Protein AF-A0AAW9KKC3-F1 (afdb_monomer)

Mean predicted aligned error: 12.04 Å

Sequence (224 aa):
MKHDTGFIDVSIPYQGYKLSLCLERIEDIGEFTLFCLHAFGDGLNLNELSQVTEIDFMTIQKHLDFLVKRSFVNEKHKISAYGCNILKLYDEISKFNRTNRVVFLENAVREKIKRWRERQELTDRSYGWLIAGEDLSLQEFEKLYNVRKDIDQVLRLLDNAKDFKDVSDEIRVHLEPKGVERFLVFKINPKALTPIKIEGRTYIRAIHGEQECFIEIETLCKQL

Radius of gyration: 24.74 Å; Cα contacts (8 Å, |Δi|>4): 312; chains: 1; bounding box: 51×31×83 Å

Structure (mmCIF, N/CA/C/O backbone):
data_AF-A0AAW9KKC3-F1
#
_entry.id   AF-A0AAW9KKC3-F1
#
loop_
_atom_site.group_PDB
_atom_site.id
_atom_site.type_symbol
_atom_site.label_atom_id
_atom_site.label_alt_id
_atom_site.label_comp_id
_atom_site.label_asym_id
_atom_site.label_entity_id
_atom_site.label_seq_id
_atom_site.pdbx_PDB_ins_code
_atom_site.Cartn_x
_atom_site.Cartn_y
_atom_site.Cartn_z
_atom_site.occupancy
_atom_site.B_iso_or_equiv
_atom_site.auth_seq_id
_atom_site.auth_comp_id
_atom_site.auth_asym_id
_atom_site.auth_atom_id
_atom_site.pdbx_PDB_model_num
ATOM 1 N N . MET A 1 1 ? 16.986 -13.623 -54.607 1.00 34.34 1 MET A N 1
ATOM 2 C CA . MET A 1 1 ? 16.408 -13.942 -53.284 1.00 34.34 1 MET A CA 1
ATOM 3 C C . MET A 1 1 ? 16.129 -12.628 -52.576 1.00 34.34 1 MET A C 1
ATOM 5 O O . MET A 1 1 ? 17.053 -11.842 -52.420 1.00 34.34 1 MET A O 1
ATOM 9 N N . LYS A 1 2 ? 14.869 -12.330 -52.238 1.00 30.83 2 LYS A N 1
ATOM 10 C CA . LYS A 1 2 ? 14.556 -11.187 -51.371 1.00 30.83 2 LYS A CA 1
ATOM 11 C C . LYS A 1 2 ? 15.004 -11.587 -49.968 1.00 30.83 2 LYS A C 1
ATOM 13 O O . LYS A 1 2 ? 14.468 -12.544 -49.427 1.00 30.83 2 LYS A O 1
ATOM 18 N N . HIS A 1 3 ? 16.023 -10.926 -49.429 1.00 40.16 3 HIS A N 1
ATOM 19 C CA . HIS A 1 3 ? 16.298 -11.021 -48.002 1.00 40.16 3 HIS A CA 1
ATOM 20 C C . HIS A 1 3 ? 15.088 -10.413 -47.305 1.00 40.16 3 HIS A C 1
ATOM 22 O O . HIS A 1 3 ? 14.893 -9.198 -47.398 1.00 40.16 3 HIS A O 1
ATOM 28 N N . ASP A 1 4 ? 14.253 -11.253 -46.690 1.00 42.41 4 ASP A N 1
ATOM 29 C CA . ASP A 1 4 ? 13.294 -10.780 -45.701 1.00 42.41 4 ASP A CA 1
ATOM 30 C C . ASP A 1 4 ? 14.075 -9.876 -44.754 1.00 42.41 4 ASP A C 1
ATOM 32 O O . ASP A 1 4 ? 15.110 -10.261 -44.203 1.00 42.41 4 ASP A O 1
ATOM 36 N N . THR A 1 5 ? 13.655 -8.619 -44.659 1.00 49.62 5 THR A N 1
ATOM 37 C CA . THR A 1 5 ? 14.163 -7.672 -43.672 1.00 49.62 5 THR A CA 1
ATOM 38 C C . THR A 1 5 ? 13.689 -8.155 -42.312 1.00 49.62 5 THR A C 1
ATOM 40 O O . THR A 1 5 ? 12.691 -7.671 -41.787 1.00 49.62 5 THR A O 1
ATOM 43 N N . GLY A 1 6 ? 14.367 -9.186 -41.808 1.00 57.22 6 GLY A N 1
ATOM 44 C CA . GLY A 1 6 ? 14.094 -9.813 -40.532 1.00 57.22 6 GLY A CA 1
ATOM 45 C C . GLY A 1 6 ? 14.311 -8.786 -39.440 1.00 57.22 6 GLY A C 1
ATOM 46 O O . GLY A 1 6 ? 15.404 -8.237 -39.296 1.00 57.22 6 GLY A O 1
ATOM 47 N N . PHE A 1 7 ? 13.246 -8.486 -38.712 1.00 63.47 7 PHE A N 1
ATOM 48 C CA . PHE A 1 7 ? 13.374 -7.814 -37.435 1.00 63.47 7 PHE A CA 1
ATOM 49 C C . PHE A 1 7 ? 14.001 -8.796 -36.447 1.00 63.47 7 PHE A C 1
ATOM 51 O O . PHE A 1 7 ? 13.706 -9.990 -36.491 1.00 63.47 7 PHE A O 1
ATOM 58 N N . ILE A 1 8 ? 14.872 -8.293 -35.578 1.00 65.81 8 ILE A N 1
ATOM 59 C CA . ILE A 1 8 ? 15.343 -9.056 -34.423 1.00 65.81 8 ILE A CA 1
ATOM 60 C C . ILE A 1 8 ? 14.362 -8.768 -33.294 1.00 65.81 8 ILE A C 1
ATOM 62 O O . ILE A 1 8 ? 14.198 -7.601 -32.929 1.00 65.81 8 ILE A O 1
ATOM 66 N N . ASP A 1 9 ? 13.715 -9.813 -32.784 1.00 66.06 9 ASP A N 1
ATOM 67 C CA . ASP A 1 9 ? 12.912 -9.737 -31.568 1.00 66.06 9 ASP A CA 1
ATOM 68 C C . ASP A 1 9 ? 13.858 -9.800 -30.363 1.00 66.06 9 ASP A C 1
ATOM 70 O O . ASP A 1 9 ? 14.545 -10.797 -30.147 1.00 66.06 9 ASP A O 1
ATOM 74 N N . VAL A 1 10 ? 13.913 -8.723 -29.587 1.00 62.19 10 VAL A N 1
ATOM 75 C CA . VAL A 1 10 ? 14.739 -8.628 -28.380 1.00 62.19 10 VAL A CA 1
ATOM 76 C C . VAL A 1 10 ? 13.835 -8.564 -27.177 1.00 62.19 10 VAL A C 1
ATOM 78 O O . VAL A 1 10 ? 13.050 -7.634 -27.044 1.00 62.19 10 VAL A O 1
ATOM 81 N N . SER A 1 11 ? 13.975 -9.549 -26.302 1.00 63.12 11 SER A N 1
ATOM 82 C CA . SER A 1 11 ? 13.265 -9.637 -25.035 1.00 63.12 11 SER A CA 1
ATOM 83 C C . SER A 1 11 ? 14.152 -9.079 -23.934 1.00 63.12 11 SER A C 1
ATOM 85 O O . SER A 1 11 ? 15.160 -9.697 -23.612 1.00 63.12 11 SER A O 1
ATOM 87 N N . ILE A 1 12 ? 13.805 -7.927 -23.359 1.00 63.50 12 ILE A N 1
ATOM 88 C CA . ILE A 1 12 ? 14.579 -7.367 -22.240 1.00 63.50 12 ILE A CA 1
ATOM 89 C C . ILE A 1 12 ? 13.820 -7.618 -20.933 1.00 63.50 12 ILE A C 1
ATOM 91 O O . ILE A 1 12 ? 12.683 -7.141 -20.827 1.00 63.50 12 ILE A O 1
ATOM 95 N N . PRO A 1 13 ? 14.399 -8.368 -19.973 1.00 62.59 13 PRO A N 1
ATOM 96 C CA . PRO A 1 13 ? 13.811 -8.545 -18.656 1.00 62.59 13 PRO A CA 1
ATOM 97 C C . PRO A 1 13 ? 13.880 -7.230 -17.877 1.00 62.59 13 PRO A C 1
ATOM 99 O O . PRO A 1 13 ? 14.900 -6.546 -17.884 1.00 62.59 13 PRO A O 1
ATOM 102 N N . TYR A 1 14 ? 12.802 -6.896 -17.172 1.00 68.31 14 TYR A N 1
ATOM 103 C CA . TYR A 1 14 ? 12.805 -5.810 -16.194 1.00 68.31 14 TYR A CA 1
ATOM 104 C C . TYR A 1 14 ? 12.156 -6.247 -14.894 1.00 68.31 14 TYR A C 1
ATOM 106 O O . TYR A 1 14 ? 11.133 -6.940 -14.898 1.00 68.31 14 TYR A O 1
ATOM 114 N N . GLN A 1 15 ? 12.731 -5.773 -13.790 1.00 71.75 15 GLN A N 1
ATOM 115 C CA . GLN A 1 15 ? 12.190 -5.964 -12.457 1.00 71.75 15 GLN A CA 1
ATOM 116 C C . GLN A 1 15 ? 11.002 -5.027 -12.220 1.00 71.75 15 GLN A C 1
ATOM 118 O O . GLN A 1 15 ? 11.109 -3.802 -12.314 1.00 71.75 15 GLN A O 1
ATOM 123 N N . GLY A 1 16 ? 9.849 -5.618 -11.914 1.00 75.31 16 GLY A N 1
ATOM 124 C CA . GLY A 1 16 ? 8.685 -4.884 -11.433 1.00 75.31 16 GLY A CA 1
ATOM 125 C C . GLY A 1 16 ? 8.693 -4.750 -9.915 1.00 75.31 16 GLY A C 1
ATOM 126 O O . GLY A 1 16 ? 9.118 -5.658 -9.200 1.00 75.31 16 GLY A O 1
ATOM 127 N N . TYR A 1 17 ? 8.134 -3.655 -9.413 1.00 78.44 17 TYR A N 1
ATOM 128 C CA . TYR A 1 17 ? 7.925 -3.446 -7.983 1.00 78.44 17 TYR A CA 1
ATOM 129 C C . TYR A 1 17 ? 6.434 -3.341 -7.721 1.00 78.44 17 TYR A C 1
ATOM 131 O O . TYR A 1 17 ? 5.716 -2.621 -8.416 1.00 78.44 17 TYR A O 1
ATOM 139 N N . LYS A 1 18 ? 5.941 -4.085 -6.736 1.00 83.69 18 LYS A N 1
ATOM 140 C CA . LYS A 1 18 ? 4.588 -3.883 -6.231 1.00 83.69 18 LYS A CA 1
ATOM 141 C C . LYS A 1 18 ? 4.580 -2.556 -5.484 1.00 83.69 18 LYS A C 1
ATOM 143 O O . LYS A 1 18 ? 5.356 -2.377 -4.549 1.00 83.69 18 LYS A O 1
ATOM 148 N N . LEU A 1 19 ? 3.711 -1.652 -5.915 1.00 82.31 19 LEU A N 1
ATOM 149 C CA . LEU A 1 19 ? 3.474 -0.387 -5.243 1.00 82.31 19 LEU A CA 1
ATOM 150 C C . LEU A 1 19 ? 2.373 -0.591 -4.208 1.00 82.31 19 LEU A C 1
ATOM 152 O O . LEU A 1 19 ? 1.253 -0.976 -4.548 1.00 82.31 19 LEU A O 1
ATOM 156 N N . SER A 1 20 ? 2.699 -0.309 -2.956 1.00 84.44 20 SER A N 1
ATOM 157 C CA . SER A 1 20 ? 1.742 -0.258 -1.858 1.00 84.44 20 SER A CA 1
ATOM 158 C C . SER A 1 20 ? 1.905 1.029 -1.069 1.00 84.44 20 SER A C 1
ATOM 160 O O . SER A 1 20 ? 2.993 1.595 -0.985 1.00 84.44 20 SER A O 1
ATOM 162 N N . LEU A 1 21 ? 0.811 1.495 -0.491 1.00 84.00 21 LEU A N 1
ATOM 163 C CA . LEU A 1 21 ? 0.799 2.605 0.447 1.00 84.00 21 LEU A CA 1
ATOM 164 C C . LEU A 1 21 ? 0.608 2.057 1.853 1.00 84.00 21 LEU A C 1
ATOM 166 O O . LEU A 1 21 ? -0.067 1.047 2.044 1.00 84.00 21 LEU A O 1
ATOM 170 N N . CYS A 1 22 ? 1.188 2.731 2.831 1.00 81.19 22 CYS A N 1
ATOM 171 C CA . CYS A 1 22 ? 0.994 2.405 4.227 1.00 81.19 22 CYS A CA 1
ATOM 172 C C . CYS A 1 22 ? 0.711 3.657 5.050 1.00 81.19 22 CYS A C 1
ATOM 174 O O . CYS A 1 22 ? 1.070 4.765 4.655 1.00 81.19 22 CYS A O 1
ATOM 176 N N . LEU A 1 23 ? 0.050 3.468 6.184 1.00 81.00 23 LEU A N 1
ATOM 177 C CA . LEU A 1 23 ? -0.206 4.502 7.175 1.00 81.00 23 LEU A CA 1
ATOM 178 C C . LEU A 1 23 ? 0.647 4.207 8.395 1.00 81.00 23 LEU A C 1
ATOM 180 O O . LEU A 1 23 ? 0.330 3.290 9.147 1.00 81.00 23 LEU A O 1
ATOM 184 N N . GLU A 1 24 ? 1.688 5.006 8.610 1.00 75.12 24 GLU A N 1
ATOM 185 C CA . GLU A 1 24 ? 2.683 4.772 9.669 1.00 75.12 24 GLU A CA 1
ATOM 186 C C . GLU A 1 24 ? 2.022 4.693 11.055 1.00 75.12 24 GLU A C 1
ATOM 188 O O . GLU A 1 24 ? 2.250 3.770 11.832 1.00 75.12 24 GLU A O 1
ATOM 193 N N . ARG A 1 25 ? 1.077 5.596 11.341 1.00 72.31 25 ARG A N 1
ATOM 194 C CA . ARG A 1 25 ? 0.304 5.561 12.591 1.00 72.31 25 ARG A CA 1
ATOM 195 C C . ARG A 1 25 ? -0.619 4.361 12.746 1.00 72.31 25 ARG A C 1
ATOM 197 O O . ARG A 1 25 ? -1.025 4.086 13.880 1.00 72.31 25 ARG A 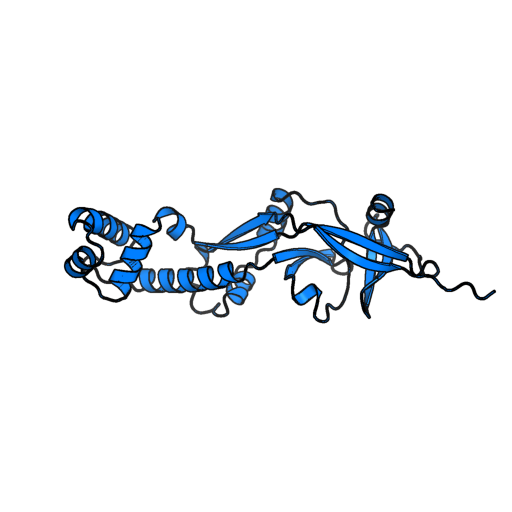O 1
ATOM 204 N N . ILE A 1 26 ? -0.995 3.718 11.640 1.00 74.00 26 ILE A N 1
ATOM 205 C CA . ILE A 1 26 ? -1.851 2.533 11.650 1.00 74.00 26 ILE A CA 1
ATOM 206 C C . ILE A 1 26 ? -1.036 1.239 11.755 1.00 74.00 26 ILE A C 1
ATOM 208 O O . ILE A 1 26 ? -1.502 0.286 12.375 1.00 74.00 26 ILE A O 1
ATOM 212 N N . GLU A 1 27 ? 0.189 1.194 11.231 1.00 68.25 27 GLU A N 1
ATOM 213 C CA . GLU A 1 27 ? 1.051 0.007 11.370 1.00 68.25 27 GLU A CA 1
ATOM 214 C C . GLU A 1 27 ? 1.224 -0.405 12.839 1.00 68.25 27 GLU A C 1
ATOM 216 O O . GLU A 1 27 ? 1.146 -1.588 13.169 1.00 68.25 27 GLU A O 1
ATOM 221 N N . ASP A 1 28 ? 1.331 0.576 13.737 1.00 69.50 28 ASP A N 1
ATOM 222 C CA . ASP A 1 28 ? 1.572 0.342 15.162 1.00 69.50 28 ASP A CA 1
ATOM 223 C C . ASP A 1 28 ? 0.323 -0.005 15.993 1.00 69.50 28 ASP A C 1
ATOM 225 O O . ASP A 1 28 ? 0.458 -0.393 17.156 1.00 69.50 28 ASP A O 1
ATOM 229 N N . ILE A 1 29 ? -0.901 0.184 15.475 1.00 78.88 29 ILE A N 1
ATOM 230 C CA . 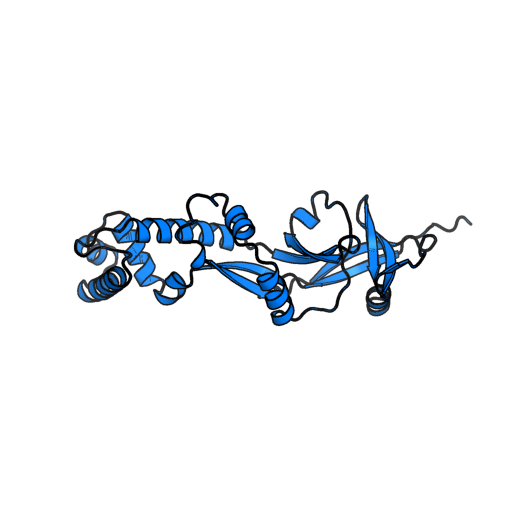ILE A 1 29 ? -2.127 -0.093 16.260 1.00 78.88 29 ILE A CA 1
ATOM 231 C C . ILE A 1 29 ? -2.468 -1.579 16.289 1.00 78.88 29 ILE A C 1
ATOM 233 O O . ILE A 1 29 ? -3.074 -2.040 17.258 1.00 78.88 29 ILE A O 1
ATOM 237 N N . GLY A 1 30 ? -2.078 -2.329 15.261 1.00 81.00 30 GLY A N 1
ATOM 238 C CA . GLY A 1 30 ? -2.467 -3.724 15.090 1.00 81.00 30 GLY A CA 1
ATOM 239 C C . GLY A 1 30 ? -3.931 -3.899 14.668 1.00 81.00 30 GLY A C 1
ATOM 240 O O . GLY A 1 30 ? -4.794 -3.050 14.909 1.00 81.00 30 GLY A O 1
ATOM 241 N N . GLU A 1 31 ? -4.214 -5.039 14.036 1.00 84.25 31 GLU A N 1
ATOM 242 C CA . GLU A 1 31 ? -5.500 -5.326 13.385 1.00 84.25 31 GLU A CA 1
ATOM 243 C C . GLU A 1 31 ? -6.690 -5.248 14.346 1.00 84.25 31 GLU A C 1
ATOM 245 O O . GLU A 1 31 ? -7.731 -4.691 14.004 1.00 84.25 31 GLU A O 1
ATOM 250 N N . PHE A 1 32 ? -6.532 -5.747 15.574 1.00 86.88 32 PHE A N 1
ATOM 251 C CA . PHE A 1 32 ? -7.626 -5.754 16.541 1.00 86.88 32 PHE A CA 1
ATOM 252 C C . PHE A 1 32 ? -7.972 -4.350 17.061 1.00 86.88 32 PHE A C 1
ATOM 254 O O . PHE A 1 32 ? -9.144 -3.999 17.172 1.00 86.88 32 PHE A O 1
ATOM 261 N N . THR A 1 33 ? -6.977 -3.495 17.313 1.00 88.94 33 THR A N 1
ATOM 262 C CA . THR A 1 33 ? -7.231 -2.100 17.710 1.00 88.94 33 THR A CA 1
ATOM 263 C C . THR A 1 33 ? -7.895 -1.315 16.580 1.00 88.94 33 THR A C 1
ATOM 265 O O . THR A 1 33 ? -8.759 -0.478 16.837 1.00 88.94 33 THR A O 1
ATOM 268 N N . LEU A 1 34 ? -7.514 -1.591 15.329 1.00 89.06 34 LEU A N 1
ATOM 269 C CA . LEU A 1 34 ? -8.129 -0.981 14.155 1.00 89.06 34 LEU A CA 1
ATOM 270 C C . LEU A 1 34 ? -9.578 -1.446 13.965 1.00 89.06 34 LEU A C 1
ATOM 272 O O . LEU A 1 34 ? -10.451 -0.623 13.700 1.00 89.06 34 LEU A O 1
ATOM 276 N N . PHE A 1 35 ? -9.851 -2.736 14.177 1.00 89.56 35 PHE A N 1
ATOM 277 C CA . PHE A 1 35 ? -11.211 -3.267 14.223 1.00 89.56 35 PHE A CA 1
ATOM 278 C C . PHE A 1 35 ? -12.057 -2.544 15.281 1.00 89.56 35 PHE A C 1
ATOM 280 O O . PHE A 1 35 ? -13.152 -2.073 14.978 1.00 89.56 35 PHE A O 1
ATOM 287 N N . CYS A 1 36 ? -11.524 -2.374 16.496 1.00 90.25 36 CYS A N 1
ATOM 288 C CA . CYS A 1 36 ? -12.191 -1.606 17.545 1.00 90.25 36 CYS A CA 1
ATOM 289 C C . CYS A 1 36 ? -12.461 -0.160 17.101 1.00 90.25 36 CYS A C 1
ATOM 291 O O . CYS A 1 36 ? -13.559 0.347 17.311 1.00 90.25 36 CYS A O 1
ATOM 293 N N . LEU A 1 37 ? -11.496 0.502 16.452 1.00 90.88 37 LEU A N 1
ATOM 294 C CA . LEU A 1 37 ? -11.673 1.863 15.942 1.00 90.88 37 LEU A CA 1
ATOM 295 C C . LEU A 1 37 ? -12.808 1.956 14.910 1.00 90.88 37 LEU A C 1
ATOM 297 O O . LEU A 1 37 ? -13.611 2.883 15.001 1.00 90.88 37 LEU A O 1
ATOM 301 N N . HIS A 1 38 ? -12.908 0.999 13.980 1.00 90.62 38 HIS A N 1
ATOM 302 C CA . HIS A 1 38 ? -14.037 0.915 13.047 1.00 90.62 38 HIS A CA 1
ATOM 303 C C . HIS A 1 38 ? -15.365 0.733 13.785 1.00 90.62 38 HIS A C 1
ATOM 305 O O . HIS A 1 38 ? -16.288 1.508 13.560 1.00 90.62 38 HIS A O 1
ATOM 311 N N . ALA A 1 39 ? -15.442 -0.212 14.726 1.00 90.25 39 ALA A N 1
ATOM 312 C CA . ALA A 1 39 ? -16.662 -0.465 15.489 1.00 90.25 39 ALA A C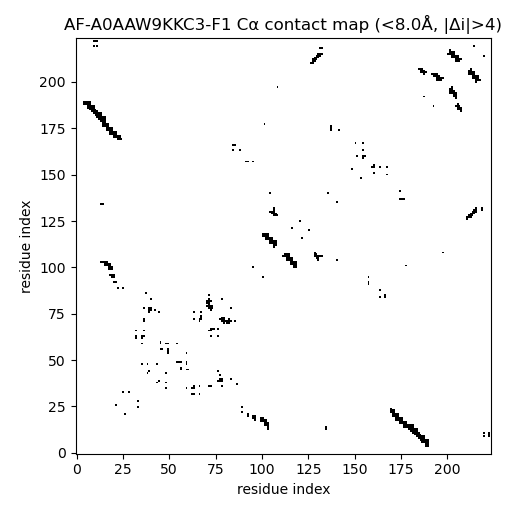A 1
ATOM 313 C C . ALA A 1 39 ? -17.140 0.774 16.269 1.00 90.25 39 ALA A C 1
ATOM 315 O O . ALA A 1 39 ? -18.323 1.113 16.241 1.00 90.25 39 ALA A O 1
ATOM 316 N N . PHE A 1 40 ? -16.224 1.502 16.917 1.00 87.50 40 PHE A N 1
ATOM 317 C CA . PHE A 1 40 ? -16.553 2.770 17.579 1.00 87.50 40 PHE A CA 1
ATOM 318 C C . PHE A 1 40 ? -16.932 3.872 16.577 1.00 87.50 40 PHE A C 1
ATOM 320 O O . PHE A 1 40 ? -17.777 4.716 16.882 1.00 87.50 40 PHE A O 1
ATOM 327 N N . GLY A 1 41 ? -16.328 3.874 15.385 1.00 85.88 41 GLY A N 1
ATOM 328 C CA . GLY A 1 41 ? -16.707 4.746 14.271 1.00 85.88 41 GLY A CA 1
ATOM 329 C C . GLY A 1 41 ? -18.135 4.499 13.778 1.00 85.88 41 GLY A C 1
ATOM 330 O O . GLY A 1 41 ? -18.859 5.459 13.515 1.00 85.88 41 GLY A O 1
ATOM 331 N N . ASP A 1 42 ? -18.558 3.236 13.761 1.00 88.25 42 ASP A N 1
ATOM 332 C CA . ASP A 1 42 ? -19.915 2.796 13.409 1.00 88.25 42 ASP A CA 1
ATOM 333 C C . ASP A 1 42 ? -20.931 3.014 14.546 1.00 88.25 42 ASP A C 1
ATOM 335 O O . ASP A 1 42 ? -22.131 2.790 14.381 1.00 88.25 42 ASP A O 1
ATOM 339 N N . GLY A 1 43 ? -20.468 3.505 15.699 1.00 87.50 43 GLY A N 1
ATOM 340 C CA . GLY A 1 43 ? -21.305 3.887 16.830 1.00 87.50 43 GLY A CA 1
ATOM 341 C C . GLY A 1 43 ? -21.555 2.781 17.851 1.00 87.50 43 GLY A C 1
ATOM 342 O O . GLY A 1 43 ? -22.349 3.007 18.765 1.00 87.50 43 GLY A O 1
ATOM 343 N N . LEU A 1 44 ? -20.878 1.630 17.742 1.00 89.62 44 LEU A N 1
ATOM 344 C CA . LEU A 1 44 ? -20.948 0.596 18.773 1.00 89.62 44 LEU A CA 1
ATOM 345 C C . LEU A 1 44 ? -20.325 1.120 20.065 1.00 89.62 44 LEU A C 1
ATOM 347 O O . LEU A 1 44 ? -19.270 1.754 20.061 1.00 89.62 44 LEU A O 1
ATOM 351 N N . ASN A 1 45 ? -20.958 0.820 21.192 1.00 88.50 45 ASN A N 1
ATOM 352 C CA . ASN A 1 45 ? -20.361 1.038 22.500 1.00 88.50 45 ASN A CA 1
ATOM 353 C C . ASN A 1 45 ? -19.588 -0.201 22.975 1.00 88.50 45 ASN A C 1
ATOM 355 O O . ASN A 1 45 ? -19.662 -1.284 22.397 1.00 88.50 45 ASN A O 1
ATOM 359 N N . LEU A 1 46 ? -18.831 -0.042 24.060 1.00 89.00 46 LEU A N 1
ATOM 360 C CA . LEU A 1 46 ? -17.934 -1.093 24.535 1.00 89.00 46 LEU A CA 1
ATOM 361 C C . LEU A 1 46 ? -18.672 -2.373 24.957 1.00 89.00 46 LEU A C 1
ATOM 363 O O . LEU A 1 46 ? -18.167 -3.471 24.737 1.00 89.00 46 LEU A O 1
ATOM 367 N N . ASN A 1 47 ? -19.873 -2.240 25.525 1.00 90.06 47 ASN A N 1
ATOM 368 C CA . ASN A 1 47 ? -20.682 -3.386 25.926 1.00 90.06 47 ASN A CA 1
ATOM 369 C C . ASN A 1 47 ? -21.201 -4.156 24.702 1.00 90.06 47 ASN A C 1
ATOM 371 O O . ASN A 1 47 ? -21.116 -5.378 24.669 1.00 90.06 47 ASN A O 1
ATOM 375 N N . GLU A 1 48 ? -21.680 -3.444 23.681 1.00 91.50 48 GLU A N 1
ATOM 376 C CA . GLU A 1 48 ? -22.101 -4.051 22.410 1.00 91.50 48 GLU A CA 1
ATOM 377 C C . GLU A 1 48 ? -20.937 -4.764 21.723 1.00 91.50 48 GLU A C 1
ATOM 379 O O . GLU A 1 48 ? -21.077 -5.912 21.308 1.00 91.50 48 GLU A O 1
ATOM 384 N N . LEU A 1 49 ? -19.771 -4.116 21.657 1.00 90.69 49 LEU A N 1
ATOM 385 C CA . LEU A 1 49 ? -18.592 -4.692 21.022 1.00 90.69 49 LEU A CA 1
ATOM 386 C C . LEU A 1 49 ? -18.127 -5.962 21.746 1.00 90.69 49 LEU A C 1
ATOM 388 O O . LEU A 1 49 ? -17.898 -6.976 21.098 1.00 90.69 49 LEU A O 1
ATOM 392 N N . SER A 1 50 ? -18.075 -5.932 23.083 1.00 93.00 50 SER A N 1
ATOM 393 C CA . SER A 1 50 ? -17.716 -7.090 23.914 1.00 93.00 50 SER A CA 1
ATOM 394 C C . SER A 1 50 ? -18.643 -8.282 23.690 1.00 93.00 50 SER A C 1
ATOM 396 O O . SER A 1 50 ? -18.169 -9.410 23.556 1.00 93.00 50 SER A O 1
ATOM 398 N N . GLN A 1 51 ? -19.952 -8.035 23.595 1.00 92.31 51 GLN A N 1
ATOM 399 C CA . GLN A 1 51 ? -20.942 -9.078 23.334 1.00 92.31 51 GLN A CA 1
ATOM 400 C C . GLN A 1 51 ? -20.808 -9.665 21.927 1.00 92.31 51 GLN A C 1
ATOM 402 O O . GLN A 1 51 ? -20.854 -10.881 21.774 1.00 92.31 51 GLN A O 1
ATOM 407 N N . VAL A 1 52 ? -20.630 -8.820 20.908 1.00 90.25 52 VAL A N 1
ATOM 408 C CA . VAL A 1 52 ? -20.552 -9.259 19.505 1.00 90.25 52 VAL A CA 1
ATOM 409 C C . VAL A 1 52 ? -19.279 -10.055 19.228 1.00 90.25 52 VAL A C 1
ATOM 411 O O . VAL A 1 52 ? -19.309 -10.991 18.433 1.00 90.25 52 VAL A O 1
ATOM 414 N N . THR A 1 53 ? -18.160 -9.701 19.861 1.00 90.00 53 THR A N 1
ATOM 415 C CA . THR A 1 53 ? -16.879 -10.376 19.619 1.00 90.00 53 THR A CA 1
ATOM 416 C C . THR A 1 53 ? -16.590 -11.513 20.591 1.00 90.00 53 THR A C 1
ATOM 418 O O . THR A 1 53 ? -15.582 -12.187 20.416 1.00 90.00 53 THR A O 1
ATOM 421 N N . GLU A 1 54 ? -17.401 -11.683 21.641 1.00 92.75 54 GLU A N 1
ATOM 422 C CA . GLU A 1 54 ? -17.108 -12.569 22.779 1.00 92.75 54 GLU A CA 1
ATOM 423 C C . GLU A 1 54 ? -15.733 -12.284 23.425 1.00 92.75 54 GLU A C 1
ATOM 425 O O . GLU A 1 54 ? -15.068 -13.173 23.957 1.00 92.75 54 GLU A O 1
ATOM 430 N N . ILE A 1 55 ? -15.294 -11.020 23.387 1.00 92.75 55 ILE A N 1
ATOM 431 C CA . ILE A 1 55 ? -14.025 -10.578 23.987 1.00 92.75 55 ILE A CA 1
ATOM 432 C C . ILE A 1 55 ? -14.342 -9.835 25.270 1.00 92.75 55 ILE A C 1
ATOM 434 O O . ILE A 1 55 ? -15.308 -9.073 25.346 1.00 92.75 55 ILE A O 1
ATOM 438 N N . ASP A 1 56 ? -13.519 -10.044 26.291 1.00 92.75 56 ASP A N 1
ATOM 439 C CA . ASP A 1 56 ? -13.743 -9.432 27.585 1.00 92.75 56 ASP A CA 1
ATOM 440 C C . ASP A 1 56 ? -13.676 -7.896 27.519 1.00 92.75 56 ASP A C 1
ATOM 442 O O . ASP A 1 56 ? -12.857 -7.290 26.819 1.00 92.75 56 ASP A O 1
ATOM 446 N N . PHE A 1 57 ? -14.554 -7.271 28.304 1.00 92.25 57 PHE A N 1
ATOM 447 C CA . PHE A 1 57 ? -14.677 -5.820 28.421 1.00 92.25 57 PHE A CA 1
ATOM 448 C C . PHE A 1 57 ? -13.324 -5.142 28.683 1.00 92.25 57 PHE A C 1
ATOM 450 O O . PHE A 1 57 ? -13.018 -4.106 28.096 1.00 92.25 57 PHE A O 1
ATOM 457 N N . MET A 1 58 ? -12.495 -5.726 29.556 1.00 93.06 58 MET A N 1
ATOM 458 C CA . MET A 1 58 ? -11.236 -5.115 29.988 1.00 93.06 58 MET A CA 1
ATOM 459 C C . MET A 1 58 ? -10.183 -5.113 28.881 1.00 93.06 58 MET A C 1
ATOM 461 O O . MET A 1 58 ? -9.394 -4.172 28.791 1.00 93.06 58 MET A O 1
ATOM 465 N N . THR A 1 59 ? -10.165 -6.134 28.029 1.00 91.69 59 THR A N 1
ATOM 466 C CA . THR A 1 59 ? -9.303 -6.183 26.851 1.00 91.69 59 THR A CA 1
ATOM 467 C C . THR A 1 59 ? -9.710 -5.109 25.854 1.00 91.69 59 THR A C 1
ATOM 469 O O . THR A 1 59 ? -8.864 -4.304 25.471 1.00 91.69 59 THR A O 1
ATOM 472 N N . ILE A 1 60 ? -10.997 -5.001 25.509 1.00 91.62 60 ILE A N 1
ATOM 473 C CA . ILE A 1 60 ? -11.477 -3.947 24.598 1.00 91.62 60 ILE A CA 1
ATOM 474 C C . ILE A 1 60 ? -11.209 -2.550 25.178 1.00 91.62 60 ILE A C 1
ATOM 476 O O . ILE A 1 60 ? -10.768 -1.661 24.447 1.00 91.62 60 ILE A O 1
ATOM 480 N N . GLN A 1 61 ? -11.387 -2.359 26.490 1.00 91.50 61 GLN A N 1
ATOM 481 C CA . GLN A 1 61 ? -11.103 -1.086 27.159 1.00 91.50 61 GLN A CA 1
ATOM 482 C C . GLN A 1 61 ? -9.640 -0.663 26.994 1.00 91.50 61 GLN A C 1
ATOM 484 O O . GLN A 1 61 ? -9.386 0.499 26.700 1.00 91.50 61 GLN A O 1
ATOM 489 N N . LYS A 1 62 ? -8.671 -1.584 27.077 1.00 92.06 62 LYS A N 1
ATOM 490 C CA . LYS A 1 62 ? -7.253 -1.251 26.835 1.00 92.06 62 LYS A CA 1
ATOM 491 C C . LYS A 1 62 ? -7.010 -0.724 25.419 1.00 92.06 62 LYS A C 1
ATOM 493 O O . LYS A 1 62 ? -6.221 0.204 25.239 1.00 92.06 62 LYS A O 1
ATOM 498 N N . HIS A 1 63 ? -7.680 -1.299 24.420 1.00 91.25 63 HIS A N 1
ATOM 499 C CA . HIS A 1 63 ? -7.600 -0.808 23.042 1.00 91.25 63 HIS A CA 1
ATOM 500 C C . HIS A 1 63 ? -8.262 0.564 22.906 1.00 91.25 63 HIS A C 1
ATOM 502 O O . HIS A 1 63 ? -7.700 1.451 22.269 1.00 91.25 63 HIS A O 1
ATOM 508 N N . LEU A 1 64 ? -9.405 0.780 23.555 1.00 90.06 64 LEU A N 1
ATOM 509 C CA . LEU A 1 64 ? -10.069 2.080 23.585 1.00 90.06 64 LEU A CA 1
ATOM 510 C C . LEU A 1 64 ? -9.204 3.157 24.257 1.00 90.06 64 LEU A C 1
ATOM 512 O O . LEU A 1 64 ? -9.019 4.226 23.682 1.00 90.06 64 LEU A O 1
ATOM 516 N N . ASP A 1 65 ? -8.592 2.861 25.403 1.00 91.12 65 ASP A N 1
ATOM 517 C CA . ASP A 1 65 ? -7.674 3.771 26.100 1.00 91.12 65 ASP A CA 1
ATOM 518 C C . ASP A 1 65 ? -6.482 4.147 25.209 1.00 91.12 65 ASP A C 1
ATOM 520 O O . ASP A 1 65 ? -6.059 5.307 25.150 1.00 91.12 65 ASP A O 1
ATOM 524 N N . PHE A 1 66 ? -5.957 3.174 24.459 1.00 91.06 66 PHE A N 1
ATOM 525 C CA . PHE A 1 66 ? -4.919 3.418 23.466 1.00 91.06 66 PHE A CA 1
ATOM 526 C C . PHE A 1 66 ? -5.405 4.360 22.349 1.00 91.06 66 PHE A C 1
ATOM 528 O O . PHE A 1 66 ? -4.706 5.317 22.001 1.00 91.06 66 PHE A O 1
ATOM 535 N N . LEU A 1 67 ? -6.603 4.129 21.801 1.00 90.81 67 LEU A N 1
ATOM 536 C CA . LEU A 1 67 ? -7.202 4.966 20.753 1.00 90.81 67 LEU A CA 1
ATOM 537 C C . LEU A 1 67 ? -7.460 6.403 21.236 1.00 90.81 67 LEU A C 1
ATOM 539 O O . LEU A 1 67 ? -7.231 7.354 20.481 1.00 90.81 67 LEU A O 1
ATOM 543 N N . VAL A 1 68 ? -7.874 6.568 22.496 1.00 91.62 68 VAL A N 1
ATOM 544 C CA . VAL A 1 68 ? -8.036 7.873 23.156 1.00 91.62 68 VAL A CA 1
ATOM 545 C C . VAL A 1 68 ? -6.689 8.581 23.276 1.00 91.62 68 VAL A C 1
ATOM 547 O O . VAL A 1 68 ? -6.551 9.731 22.859 1.00 91.62 68 VAL A O 1
ATOM 550 N N . LYS A 1 69 ? -5.648 7.878 23.742 1.00 91.50 69 LYS A N 1
ATOM 551 C CA . LYS A 1 69 ? -4.284 8.422 23.847 1.00 91.50 69 LYS A CA 1
ATOM 552 C C . LYS A 1 69 ? -3.730 8.893 22.497 1.00 91.50 69 LYS A C 1
ATOM 554 O O . LYS A 1 69 ? -2.968 9.856 22.446 1.00 91.50 69 LYS A O 1
ATOM 559 N N . ARG A 1 70 ? -4.111 8.233 21.401 1.00 88.19 70 ARG A N 1
ATOM 560 C CA . ARG A 1 70 ? -3.741 8.609 20.024 1.00 88.19 70 ARG A CA 1
ATOM 561 C C . ARG A 1 70 ? -4.674 9.654 19.395 1.00 88.19 70 ARG A C 1
ATOM 563 O O . ARG A 1 70 ? -4.453 10.037 18.250 1.00 88.19 70 ARG A O 1
ATOM 570 N N . SER A 1 71 ? -5.675 10.145 20.132 1.00 90.19 71 SER A N 1
ATOM 571 C CA . SER A 1 71 ? -6.669 11.134 19.680 1.00 90.19 71 SER A CA 1
ATOM 572 C C . SER A 1 71 ? -7.572 10.670 18.528 1.00 90.19 71 SER A C 1
ATOM 574 O O . SER A 1 71 ? -8.240 11.490 17.894 1.00 90.19 71 SER A O 1
ATOM 576 N N . PHE A 1 72 ? -7.640 9.364 18.254 1.00 90.38 72 PHE A N 1
ATOM 577 C CA . PHE A 1 72 ? -8.589 8.808 17.281 1.00 90.38 72 PHE A CA 1
ATOM 578 C C . PHE A 1 72 ? -10.018 8.809 17.830 1.00 90.38 72 PHE A C 1
ATOM 580 O O . PHE A 1 72 ? -10.984 8.991 17.092 1.00 90.38 72 PHE A O 1
ATOM 587 N N . VAL A 1 73 ? -10.138 8.654 19.145 1.00 90.75 73 VAL A N 1
ATOM 588 C CA . VAL A 1 73 ? -11.389 8.669 19.899 1.00 90.75 73 VAL A CA 1
ATOM 589 C C . VAL A 1 73 ? -11.255 9.719 21.005 1.00 90.75 73 VAL A C 1
ATOM 591 O O . VAL A 1 73 ? -10.159 9.970 21.497 1.00 90.75 73 VAL A O 1
ATOM 594 N N . ASN A 1 74 ? -12.343 10.392 21.370 1.00 89.75 74 ASN A N 1
ATOM 595 C CA . ASN A 1 74 ? -12.341 11.357 22.470 1.00 89.75 74 ASN A CA 1
ATOM 596 C C . ASN A 1 74 ? -12.631 10.689 23.827 1.00 89.75 74 ASN A C 1
ATOM 598 O O . ASN A 1 74 ? -13.011 9.525 23.900 1.00 89.75 74 ASN A O 1
ATOM 602 N N . GLU A 1 75 ? -12.527 11.455 24.912 1.00 85.94 75 GLU A N 1
ATOM 603 C CA . GLU A 1 75 ? -12.802 10.987 26.284 1.00 85.94 75 GLU A CA 1
ATOM 604 C C . GLU A 1 75 ? -14.236 10.470 26.498 1.00 85.94 75 GLU A C 1
ATOM 606 O O . GLU A 1 75 ? -14.508 9.761 27.459 1.00 85.94 75 GLU A O 1
ATOM 611 N N . LYS A 1 76 ? -15.171 10.806 25.599 1.00 86.00 76 LYS A N 1
ATOM 612 C CA . LYS A 1 76 ? -16.551 10.292 25.606 1.00 86.00 76 LYS A CA 1
ATOM 613 C C . LYS A 1 76 ? -16.707 9.021 24.767 1.00 86.00 76 LYS A C 1
ATOM 615 O O . LYS A 1 76 ? -17.833 8.654 24.440 1.00 86.00 76 LYS A O 1
ATOM 620 N N . HIS A 1 77 ? -15.596 8.400 24.375 1.00 83.50 77 HIS A N 1
ATOM 621 C CA . HIS A 1 77 ? -15.537 7.204 23.539 1.00 83.50 77 HIS A CA 1
ATOM 622 C C . HIS A 1 77 ? -16.199 7.372 22.162 1.00 83.50 77 HIS A C 1
ATOM 624 O O . HIS A 1 77 ? -16.643 6.404 21.555 1.00 83.50 77 HIS A O 1
ATOM 630 N N . LYS A 1 78 ? -16.264 8.610 21.653 1.00 87.44 78 LYS A N 1
ATOM 631 C CA . LYS A 1 78 ? -16.743 8.900 20.297 1.00 87.44 78 LYS A CA 1
ATOM 632 C C . LYS A 1 78 ? -15.570 9.165 19.372 1.00 87.44 78 LYS A C 1
ATOM 634 O O . LYS A 1 78 ? -14.632 9.869 19.758 1.00 87.44 78 LYS A O 1
ATOM 639 N N . ILE A 1 79 ? -15.646 8.644 18.152 1.00 90.38 79 ILE A N 1
ATOM 640 C CA . ILE A 1 79 ? -14.637 8.894 17.126 1.00 90.38 79 ILE A CA 1
ATOM 641 C C . ILE A 1 79 ? -14.448 10.405 16.910 1.00 90.38 79 ILE A C 1
ATOM 643 O O . ILE A 1 79 ? -15.408 11.182 16.891 1.00 90.38 79 ILE A O 1
ATOM 647 N N . SER A 1 80 ? -13.193 10.842 16.830 1.00 91.06 80 SER A N 1
ATOM 648 C CA . SER A 1 80 ? -12.843 12.239 16.577 1.00 91.06 80 SER A CA 1
ATOM 649 C C . SER A 1 80 ? -12.857 12.532 15.073 1.00 91.06 80 SER A C 1
ATOM 651 O O . SER A 1 80 ? -12.791 11.619 14.253 1.00 91.06 80 SER A O 1
ATOM 653 N N . ALA A 1 81 ? -12.884 13.811 14.682 1.00 88.75 81 ALA A N 1
ATOM 654 C CA . ALA A 1 81 ? -12.736 14.186 13.270 1.00 88.75 81 ALA A CA 1
ATOM 655 C C . ALA A 1 81 ? -11.424 13.645 12.667 1.00 88.75 81 ALA A C 1
ATOM 657 O O . ALA A 1 81 ? -11.411 13.150 11.543 1.00 88.75 81 ALA A O 1
ATOM 658 N N . TYR A 1 82 ? -10.341 13.672 13.450 1.00 86.94 82 TYR A N 1
ATOM 659 C CA . TYR A 1 82 ? -9.057 13.095 13.066 1.00 86.94 82 TYR A CA 1
ATOM 660 C C . TYR A 1 82 ? -9.145 11.571 12.886 1.00 86.94 82 TYR A C 1
ATOM 662 O O . TYR A 1 82 ? -8.733 11.061 11.848 1.00 86.94 82 TYR A O 1
ATOM 670 N N . GLY A 1 83 ? -9.748 10.850 13.839 1.00 88.44 83 GLY A N 1
ATOM 671 C CA . GLY A 1 83 ? -9.974 9.405 13.735 1.00 88.44 83 GLY A CA 1
ATOM 672 C C . GLY A 1 83 ? -10.806 9.021 12.509 1.00 88.44 83 GLY A C 1
ATOM 673 O O . GLY A 1 83 ? -10.435 8.100 11.787 1.00 88.44 83 GLY A O 1
ATOM 674 N N . CYS A 1 84 ? -11.868 9.778 12.211 1.00 87.62 84 CYS A N 1
ATOM 675 C CA . CYS A 1 84 ? -12.672 9.593 11.001 1.00 87.62 84 CYS A CA 1
ATOM 676 C C . CYS A 1 84 ? -11.844 9.747 9.719 1.00 87.62 84 CYS A C 1
ATOM 678 O O . CYS A 1 84 ? -11.978 8.940 8.802 1.00 87.62 84 CYS A O 1
ATOM 680 N N . ASN A 1 85 ? -10.996 10.776 9.636 1.00 86.19 85 ASN A N 1
ATOM 681 C CA . ASN A 1 85 ? -10.152 11.001 8.459 1.00 86.19 85 ASN A CA 1
ATOM 682 C C . ASN A 1 85 ? -9.107 9.891 8.290 1.00 86.19 85 ASN A C 1
ATOM 684 O O . ASN A 1 85 ? -8.865 9.450 7.169 1.00 86.19 85 ASN A O 1
ATOM 688 N N . ILE A 1 86 ? -8.538 9.407 9.396 1.00 85.94 86 ILE A N 1
ATOM 689 C CA . ILE A 1 86 ? -7.577 8.300 9.406 1.00 85.94 86 ILE A CA 1
ATOM 690 C C . ILE A 1 86 ? -8.225 6.990 8.941 1.00 85.94 86 ILE A C 1
ATOM 692 O O . ILE A 1 86 ? -7.647 6.316 8.092 1.00 85.94 86 ILE A O 1
ATOM 696 N N . LEU A 1 87 ? -9.432 6.657 9.417 1.00 87.00 87 LEU A N 1
ATOM 697 C CA . LEU A 1 87 ? -10.169 5.477 8.944 1.00 87.00 87 LEU A CA 1
ATOM 698 C C . LEU A 1 87 ? -10.483 5.558 7.447 1.00 87.00 87 LEU A C 1
ATOM 700 O O . LEU A 1 87 ? -10.210 4.620 6.707 1.00 87.00 87 LEU A O 1
ATOM 704 N N . LYS A 1 88 ? -10.988 6.705 6.977 1.00 8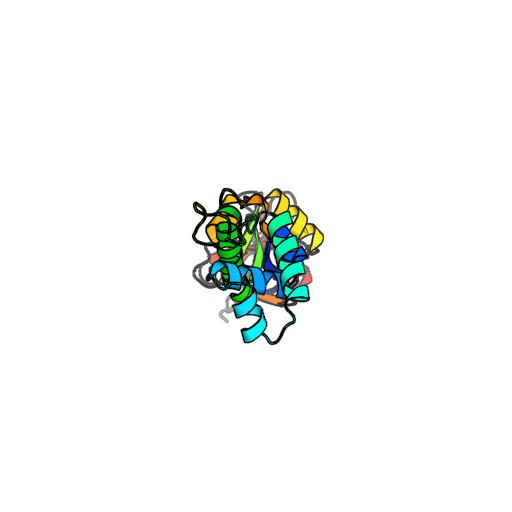6.44 88 LYS A N 1
ATOM 705 C CA . LYS A 1 88 ? -11.260 6.905 5.547 1.00 86.44 88 LYS A CA 1
ATOM 706 C C . LYS A 1 88 ? -10.002 6.730 4.701 1.00 86.44 88 LYS A C 1
ATOM 708 O O . LYS A 1 88 ? -10.041 6.059 3.675 1.00 86.44 88 LYS A O 1
ATOM 713 N N . LEU A 1 89 ? -8.883 7.313 5.132 1.00 84.25 89 LEU A N 1
ATOM 714 C CA . LEU A 1 89 ? -7.615 7.181 4.423 1.00 84.25 89 LEU A CA 1
ATOM 715 C C . LEU A 1 89 ? -7.115 5.730 4.430 1.00 84.25 89 LEU A C 1
ATOM 717 O O . LEU A 1 89 ? -6.612 5.253 3.414 1.00 84.25 89 LEU A O 1
ATOM 721 N N . TYR A 1 90 ? -7.290 5.012 5.541 1.00 86.25 90 TYR A N 1
ATOM 722 C CA . TYR A 1 90 ? -6.971 3.589 5.630 1.00 86.25 90 TYR A CA 1
ATOM 723 C C . TYR A 1 90 ? -7.781 2.745 4.654 1.00 86.25 90 TYR A C 1
ATOM 725 O O . TYR A 1 90 ? -7.214 1.889 3.973 1.00 86.25 90 TYR A O 1
ATOM 733 N N . ASP A 1 91 ? -9.084 2.997 4.551 1.00 85.12 91 ASP A N 1
ATOM 734 C CA . ASP A 1 91 ? -9.959 2.281 3.628 1.00 85.12 91 ASP A CA 1
ATOM 735 C C . ASP A 1 91 ? -9.547 2.523 2.172 1.00 85.12 91 ASP A C 1
ATOM 737 O O . ASP A 1 91 ? -9.470 1.575 1.386 1.00 85.12 91 ASP A O 1
ATOM 741 N N . GLU A 1 92 ? -9.218 3.765 1.810 1.00 86.50 92 GLU A N 1
ATOM 742 C CA . GLU A 1 92 ? -8.733 4.100 0.467 1.00 86.50 92 GLU A CA 1
ATOM 743 C C . GLU A 1 92 ? -7.371 3.465 0.164 1.00 86.50 92 GLU A C 1
ATOM 745 O O . GLU A 1 92 ? -7.189 2.863 -0.897 1.00 86.50 92 GLU A O 1
ATOM 750 N N . ILE A 1 93 ? -6.433 3.491 1.113 1.00 85.19 93 ILE A N 1
ATOM 751 C CA . ILE A 1 93 ? -5.144 2.799 0.977 1.00 85.19 93 ILE A CA 1
ATOM 752 C C . ILE A 1 93 ? -5.340 1.286 0.856 1.00 85.19 93 ILE A C 1
ATOM 754 O O . ILE A 1 93 ? -4.698 0.638 0.029 1.00 85.19 93 ILE A O 1
ATOM 758 N N . SER A 1 94 ? -6.262 0.708 1.622 1.00 85.56 94 SER A N 1
ATOM 759 C CA . SER A 1 94 ? -6.586 -0.716 1.560 1.00 85.56 94 SER A CA 1
ATOM 760 C C . SER A 1 94 ? -7.171 -1.101 0.202 1.00 85.56 94 SER A C 1
ATOM 762 O O . SER A 1 94 ? -6.768 -2.113 -0.380 1.00 85.56 94 SER A O 1
ATOM 764 N N . LYS A 1 95 ? -8.080 -0.287 -0.352 1.00 86.88 95 LYS A N 1
ATOM 765 C CA . LYS A 1 95 ? -8.599 -0.458 -1.720 1.00 86.88 95 LYS A CA 1
ATOM 766 C C . LYS A 1 95 ? -7.476 -0.355 -2.747 1.00 86.88 95 LYS A C 1
ATOM 768 O O . LYS A 1 95 ? -7.356 -1.242 -3.593 1.00 86.88 95 LYS A O 1
ATOM 773 N N . PHE A 1 96 ? -6.627 0.667 -2.640 1.00 84.50 96 PHE A N 1
ATOM 774 C CA . PHE A 1 96 ? -5.473 0.858 -3.514 1.00 84.50 96 PHE A CA 1
ATOM 775 C C . PHE A 1 96 ? -4.554 -0.373 -3.496 1.00 84.50 96 PHE A C 1
ATOM 777 O O . PHE A 1 96 ? -4.292 -0.967 -4.543 1.00 84.50 96 PHE A O 1
ATOM 784 N N . ASN A 1 97 ? -4.149 -0.840 -2.314 1.00 85.25 97 ASN A N 1
ATOM 785 C CA . ASN A 1 97 ? -3.241 -1.977 -2.146 1.00 85.25 97 ASN A CA 1
ATOM 786 C C . ASN A 1 97 ? -3.811 -3.294 -2.702 1.00 85.25 97 ASN A C 1
ATOM 788 O O . ASN A 1 97 ? -3.060 -4.109 -3.246 1.00 85.25 97 ASN A O 1
ATOM 792 N N . ARG A 1 98 ? -5.136 -3.500 -2.634 1.00 86.06 98 ARG A N 1
ATOM 793 C CA . ARG A 1 98 ? -5.811 -4.685 -3.206 1.00 86.06 98 ARG A CA 1
ATOM 794 C C . ARG A 1 98 ? -5.707 -4.764 -4.727 1.00 86.06 98 ARG A C 1
ATOM 796 O O . ARG A 1 98 ? -5.725 -5.866 -5.269 1.00 86.06 98 ARG A O 1
ATOM 803 N N . THR A 1 99 ? -5.547 -3.633 -5.417 1.00 82.00 99 THR A N 1
ATOM 804 C CA . THR A 1 99 ? -5.352 -3.627 -6.878 1.00 82.00 99 THR A CA 1
ATOM 805 C C . THR A 1 99 ? -4.001 -4.211 -7.304 1.00 82.00 99 THR A C 1
ATOM 807 O O . THR A 1 99 ? -3.821 -4.536 -8.476 1.00 82.00 99 THR A O 1
ATOM 810 N N . ASN A 1 100 ? -3.074 -4.423 -6.354 1.00 77.81 100 ASN A N 1
ATOM 811 C CA . ASN A 1 100 ? -1.778 -5.071 -6.573 1.00 77.81 100 ASN A CA 1
ATOM 812 C C . ASN A 1 100 ? -0.992 -4.399 -7.710 1.00 77.81 100 ASN A C 1
ATOM 814 O O . ASN A 1 100 ? -0.455 -5.080 -8.595 1.00 77.81 100 ASN A O 1
ATOM 818 N N . ARG A 1 101 ? -0.980 -3.056 -7.708 1.00 77.94 101 ARG A N 1
ATOM 819 C CA . ARG A 1 101 ? -0.333 -2.258 -8.751 1.00 77.94 101 ARG A CA 1
ATOM 820 C C . ARG A 1 101 ? 1.140 -2.622 -8.830 1.00 77.94 101 ARG A C 1
ATOM 822 O O . ARG A 1 101 ? 1.828 -2.733 -7.818 1.00 77.94 101 ARG A O 1
ATOM 829 N N . VAL A 1 102 ? 1.612 -2.816 -10.053 1.00 77.44 102 VAL A N 1
ATOM 830 C CA . VAL A 1 102 ? 3.025 -3.062 -10.335 1.00 77.44 102 VAL A CA 1
ATOM 831 C C . VAL A 1 102 ? 3.539 -1.893 -11.145 1.00 77.44 102 VAL A C 1
ATOM 833 O O . VAL A 1 102 ? 2.934 -1.535 -12.159 1.00 77.44 102 VAL A O 1
ATOM 836 N N . VAL A 1 103 ? 4.645 -1.323 -10.689 1.00 75.75 103 VAL A N 1
ATOM 837 C CA . VAL A 1 103 ? 5.310 -0.184 -11.306 1.00 75.75 103 VAL A CA 1
ATOM 838 C C . VAL A 1 103 ? 6.716 -0.554 -11.752 1.00 75.75 103 VAL A C 1
ATOM 840 O O . VAL A 1 103 ? 7.354 -1.448 -11.192 1.00 75.75 103 VAL A O 1
ATOM 843 N N . PHE A 1 104 ? 7.187 0.152 -12.771 1.00 72.94 104 PHE A N 1
ATOM 844 C CA . PHE A 1 104 ? 8.520 0.007 -13.346 1.00 72.94 104 PHE A CA 1
ATOM 845 C C . PHE A 1 104 ? 9.175 1.383 -13.429 1.00 72.94 104 PHE A C 1
ATOM 847 O O . PHE A 1 104 ? 8.477 2.368 -13.673 1.00 72.94 104 PHE A O 1
ATOM 854 N N . LEU A 1 105 ? 10.497 1.464 -13.252 1.00 69.25 105 LEU A N 1
ATOM 855 C CA . LEU A 1 105 ? 11.242 2.685 -13.566 1.00 69.25 105 LEU A CA 1
ATOM 856 C C . LEU A 1 105 ? 11.513 2.757 -15.068 1.00 69.25 105 LEU A C 1
ATOM 858 O O . LEU A 1 105 ? 12.023 1.825 -15.681 1.00 69.25 105 LEU A O 1
ATOM 862 N N . GLU A 1 106 ? 11.218 3.914 -15.635 1.00 64.25 106 GLU A N 1
ATOM 863 C CA . GLU A 1 106 ? 11.484 4.293 -17.011 1.00 64.25 106 GLU A CA 1
ATOM 864 C C . GLU A 1 106 ? 12.495 5.439 -17.029 1.00 64.25 106 GLU A C 1
ATOM 866 O O . GLU A 1 106 ? 12.470 6.326 -16.173 1.00 64.25 106 GLU A O 1
ATOM 871 N N . ASN A 1 107 ? 13.398 5.448 -18.007 1.00 56.47 107 ASN A N 1
ATOM 872 C CA . ASN A 1 107 ? 14.321 6.558 -18.199 1.00 56.47 107 ASN A CA 1
ATOM 873 C C . ASN A 1 107 ? 13.921 7.363 -19.438 1.00 56.47 107 ASN A C 1
ATOM 875 O O . ASN A 1 107 ? 14.074 6.898 -20.563 1.00 56.47 107 ASN A O 1
ATOM 879 N N . ALA A 1 108 ? 13.454 8.596 -19.243 1.00 59.22 108 ALA A N 1
ATOM 880 C CA . ALA A 1 108 ? 13.143 9.496 -20.342 1.00 59.22 108 ALA A CA 1
ATOM 881 C C . ALA A 1 108 ? 14.437 10.122 -20.880 1.00 59.22 108 ALA A C 1
ATOM 883 O O . ALA A 1 108 ? 14.882 11.173 -20.41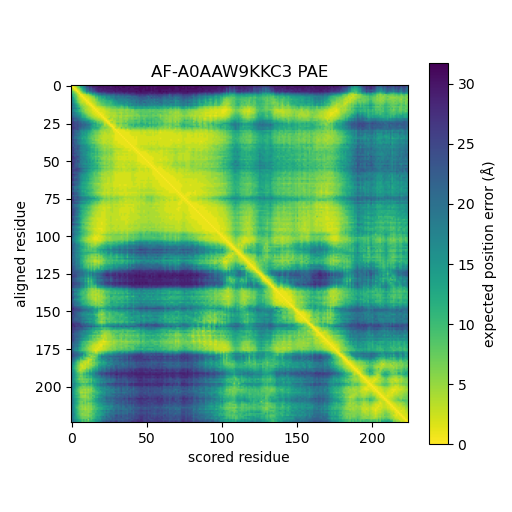9 1.00 59.22 108 ALA A O 1
ATOM 884 N N . VAL A 1 109 ? 15.029 9.481 -21.888 1.00 55.75 109 VAL A N 1
ATOM 885 C CA . VAL A 1 109 ? 16.308 9.863 -22.512 1.00 55.75 109 VAL A CA 1
ATOM 886 C C . VAL A 1 109 ? 16.362 11.342 -22.936 1.00 55.75 109 VAL A C 1
ATOM 888 O O . VAL A 1 109 ? 17.362 12.016 -22.704 1.00 55.75 109 VAL A O 1
ATOM 891 N N . ARG A 1 110 ? 15.287 11.872 -23.540 1.00 55.81 110 ARG A N 1
ATOM 892 C CA . ARG A 1 110 ? 15.240 13.277 -24.000 1.00 55.81 110 ARG A CA 1
ATOM 893 C C . ARG A 1 110 ? 15.187 14.282 -22.857 1.00 55.81 110 ARG A C 1
ATOM 895 O O . ARG A 1 110 ? 15.739 15.369 -22.975 1.00 55.81 110 ARG A O 1
ATOM 902 N N . GLU A 1 111 ? 14.503 13.925 -21.780 1.00 57.88 111 GLU A N 1
ATOM 903 C CA . GLU A 1 111 ? 14.271 14.821 -20.650 1.00 57.88 111 GLU A CA 1
ATOM 904 C C . GLU A 1 111 ? 15.282 14.61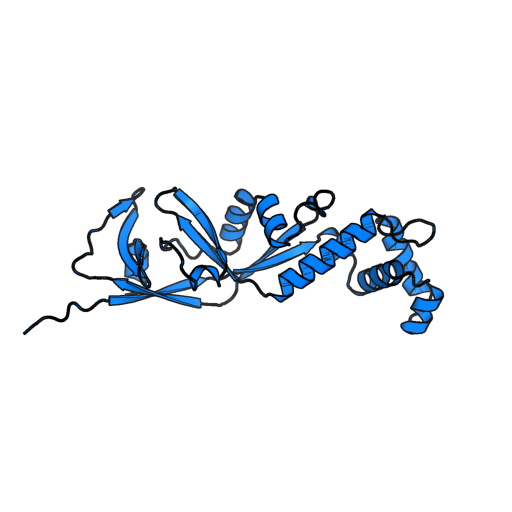7 -19.522 1.00 57.88 111 GLU A C 1
ATOM 906 O O . GLU A 1 111 ? 15.323 15.421 -18.598 1.00 57.88 111 GLU A O 1
ATOM 911 N N . LYS A 1 112 ? 16.110 13.566 -19.597 1.00 61.25 112 LYS A N 1
ATOM 912 C CA . LYS A 1 112 ? 17.089 13.176 -18.570 1.00 61.25 112 LYS A CA 1
ATOM 913 C C . LYS A 1 112 ? 16.438 12.928 -17.205 1.00 61.25 112 LYS A C 1
ATOM 915 O O . LYS A 1 112 ? 16.974 13.260 -16.147 1.00 61.25 112 LYS A O 1
ATOM 920 N N . ILE A 1 113 ? 15.238 12.353 -17.221 1.00 60.56 113 ILE A N 1
ATOM 921 C CA . ILE A 1 113 ? 14.392 12.165 -16.040 1.00 60.56 113 ILE A CA 1
ATOM 922 C C . ILE A 1 113 ? 14.034 10.680 -15.927 1.00 60.56 113 ILE A C 1
ATOM 924 O O . ILE A 1 113 ? 13.387 10.124 -16.808 1.00 60.56 113 ILE A O 1
ATOM 928 N N . LYS A 1 114 ? 14.394 10.051 -14.801 1.00 63.56 114 LYS A N 1
ATOM 929 C CA . LYS A 1 114 ? 13.827 8.760 -14.389 1.00 63.56 114 LYS A CA 1
ATOM 930 C C . LYS A 1 114 ? 12.390 8.958 -13.885 1.00 63.56 114 LYS A C 1
ATOM 932 O O . LYS A 1 114 ? 12.158 9.739 -12.961 1.00 63.56 114 LYS A O 1
ATOM 937 N N . ARG A 1 115 ? 11.425 8.297 -14.506 1.00 64.81 115 ARG A N 1
ATOM 938 C CA . ARG A 1 115 ? 10.005 8.293 -14.126 1.00 64.81 115 ARG A CA 1
ATOM 939 C C . ARG A 1 115 ? 9.608 6.879 -13.734 1.00 64.81 115 ARG A C 1
ATOM 941 O O . ARG A 1 115 ? 10.352 5.948 -14.007 1.00 64.81 115 ARG A O 1
ATOM 948 N N . TRP A 1 116 ? 8.458 6.706 -13.105 1.00 69.12 116 TRP A N 1
ATOM 949 C CA . TRP A 1 116 ? 7.873 5.384 -12.923 1.00 69.12 116 TRP A CA 1
ATOM 950 C C . TRP A 1 116 ? 6.558 5.303 -13.696 1.00 69.12 116 TRP A C 1
ATOM 952 O O . TRP A 1 116 ? 5.911 6.328 -13.913 1.00 69.12 116 TRP A O 1
ATOM 962 N N . ARG A 1 117 ? 6.190 4.100 -14.137 1.00 66.75 117 ARG A N 1
ATOM 963 C CA . ARG A 1 117 ? 4.919 3.840 -14.819 1.00 66.75 117 ARG A CA 1
ATOM 964 C C . ARG A 1 117 ? 4.245 2.585 -14.316 1.00 66.75 117 ARG A C 1
ATOM 966 O O . ARG A 1 117 ? 4.908 1.609 -13.965 1.00 66.75 117 ARG A O 1
ATOM 973 N N . GLU A 1 118 ? 2.918 2.620 -14.313 1.00 67.75 118 GLU A N 1
ATOM 974 C CA . GLU A 1 118 ? 2.096 1.463 -13.988 1.00 67.75 118 GLU A CA 1
ATOM 975 C C . GLU A 1 118 ? 2.081 0.450 -15.131 1.00 67.75 118 GLU A C 1
ATOM 977 O O . GLU A 1 118 ? 2.117 0.782 -16.316 1.00 67.75 118 GLU A O 1
ATOM 982 N N . ARG A 1 119 ? 1.961 -0.826 -14.765 1.00 66.88 119 ARG A N 1
ATOM 983 C CA . ARG A 1 119 ? 1.915 -1.950 -15.702 1.00 66.88 119 ARG A CA 1
ATOM 984 C C . ARG A 1 119 ? 0.864 -1.799 -16.810 1.00 66.88 119 ARG A C 1
ATOM 986 O O . ARG A 1 119 ? 1.130 -2.252 -17.918 1.00 66.88 119 ARG A O 1
ATOM 993 N N . GLN A 1 120 ? -0.316 -1.249 -16.516 1.00 61.28 120 GLN A N 1
ATOM 994 C CA . GLN A 1 120 ? -1.396 -1.089 -17.506 1.00 61.28 120 GLN A CA 1
ATOM 995 C C . GLN A 1 120 ? -1.078 0.005 -18.536 1.00 61.28 120 GLN A C 1
ATOM 997 O O . GLN A 1 120 ? -1.347 -0.161 -19.720 1.00 61.28 120 GLN A O 1
ATOM 1002 N N . GLU A 1 121 ? -0.408 1.085 -18.130 1.00 56.12 121 GLU A N 1
ATOM 1003 C CA . GLU A 1 121 ? 0.000 2.141 -19.065 1.00 56.12 121 GLU A CA 1
ATOM 1004 C C . GLU A 1 121 ? 1.043 1.654 -20.076 1.00 56.12 121 GLU A C 1
ATOM 1006 O O . GLU A 1 121 ? 1.113 2.159 -21.195 1.00 56.12 121 GLU A O 1
ATOM 1011 N N . LEU A 1 122 ? 1.839 0.643 -19.709 1.00 56.88 122 LEU A N 1
ATOM 1012 C CA . LEU A 1 122 ? 2.783 0.012 -20.630 1.00 56.88 122 LEU A CA 1
ATOM 1013 C C . LEU A 1 122 ? 2.082 -0.781 -21.744 1.00 56.88 122 LEU A C 1
ATOM 1015 O O . LEU A 1 122 ? 2.688 -0.948 -22.802 1.00 56.88 122 LEU A O 1
ATOM 1019 N N . THR A 1 123 ? 0.842 -1.246 -21.545 1.00 54.75 123 THR A N 1
ATOM 1020 C CA . THR A 1 123 ? 0.107 -2.052 -22.537 1.00 54.75 123 THR A CA 1
ATOM 1021 C C . THR A 1 123 ? -0.822 -1.233 -23.436 1.00 54.75 123 THR A C 1
ATOM 1023 O O . THR A 1 123 ? -1.022 -1.611 -24.588 1.00 54.75 123 THR A O 1
ATOM 1026 N N . ASP A 1 124 ? -1.339 -0.091 -22.967 1.00 46.69 124 ASP A N 1
ATOM 1027 C CA . ASP A 1 124 ? -2.540 0.531 -23.550 1.00 46.69 124 ASP A CA 1
ATOM 1028 C C . ASP A 1 124 ? -2.281 1.856 -24.305 1.00 46.69 124 ASP A C 1
ATOM 1030 O O . ASP A 1 124 ? -2.994 2.832 -24.104 1.00 46.69 124 ASP A O 1
ATOM 10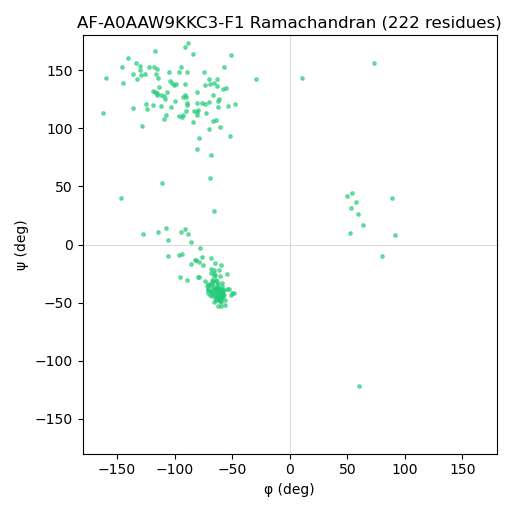34 N N . ARG A 1 125 ? -1.337 1.887 -25.265 1.00 44.69 125 ARG A N 1
ATOM 1035 C CA . ARG A 1 125 ? -0.919 3.078 -26.075 1.00 44.69 125 ARG A CA 1
ATOM 1036 C C . ARG A 1 125 ? 0.201 3.922 -25.455 1.00 44.69 125 ARG A C 1
ATOM 1038 O O . ARG A 1 125 ? 0.203 5.151 -25.536 1.00 44.69 125 ARG A O 1
ATOM 1045 N N . SER A 1 126 ? 1.191 3.276 -24.866 1.00 46.03 126 SER A N 1
ATOM 1046 C CA . SER A 1 126 ? 2.401 3.916 -24.348 1.00 46.03 126 SER A CA 1
ATOM 1047 C C . SER A 1 126 ? 3.170 4.630 -25.463 1.00 46.03 126 SER A C 1
ATOM 1049 O O . SER A 1 126 ? 3.839 3.940 -26.204 1.00 46.03 126 SER A O 1
ATOM 1051 N N . TYR A 1 127 ? 3.061 5.970 -25.583 1.00 40.28 127 TYR A N 1
ATOM 1052 C CA . TYR A 1 127 ? 3.922 6.881 -26.377 1.00 40.28 1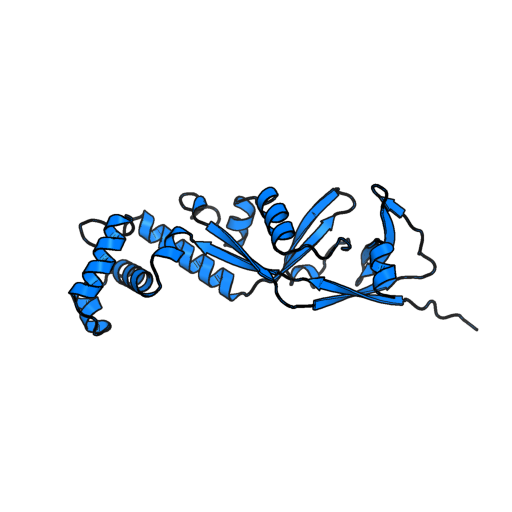27 TYR A CA 1
ATOM 1053 C C . TYR A 1 127 ? 5.387 6.824 -25.844 1.00 40.28 127 TYR A C 1
ATOM 1055 O O . TYR A 1 127 ? 5.568 7.005 -24.639 1.00 40.28 127 TYR A O 1
ATOM 1063 N N . GLY A 1 128 ? 6.388 6.503 -26.691 1.00 42.25 128 GLY A N 1
ATOM 1064 C CA . GLY A 1 128 ? 7.776 6.068 -26.363 1.00 42.25 128 GLY A CA 1
ATOM 1065 C C . GLY A 1 128 ? 8.564 6.949 -25.368 1.00 42.25 128 GLY A C 1
ATOM 1066 O O . GLY A 1 128 ? 8.203 8.100 -25.150 1.00 42.25 128 GLY A O 1
ATOM 1067 N N . TRP A 1 129 ? 9.670 6.527 -24.729 1.00 46.84 129 TRP A N 1
ATOM 1068 C CA . TRP A 1 129 ? 10.721 5.580 -25.125 1.00 46.84 129 TRP A CA 1
ATOM 1069 C C . TRP A 1 129 ? 11.260 4.768 -23.933 1.00 46.84 129 TRP A C 1
ATOM 1071 O O . TRP A 1 129 ? 11.578 5.309 -22.883 1.00 46.84 129 TRP A O 1
ATOM 1081 N N . LEU A 1 130 ? 11.463 3.489 -24.228 1.00 52.03 130 LEU A N 1
ATOM 1082 C CA . LEU A 1 130 ? 12.448 2.515 -23.762 1.00 52.03 130 LEU A CA 1
ATOM 1083 C C . LEU A 1 130 ? 13.392 2.749 -22.561 1.00 52.03 130 LEU A C 1
ATOM 1085 O O . LEU A 1 130 ? 14.040 3.776 -22.383 1.00 52.03 130 LEU A O 1
ATOM 1089 N N . ILE A 1 131 ? 13.587 1.637 -21.854 1.00 50.50 131 ILE A N 1
ATOM 1090 C CA . ILE A 1 131 ? 14.449 1.424 -20.699 1.00 50.50 131 ILE A CA 1
ATOM 1091 C C . ILE A 1 131 ? 15.774 0.772 -21.122 1.00 50.50 131 ILE A C 1
ATOM 1093 O O . ILE A 1 131 ? 15.783 -0.227 -21.830 1.00 50.50 131 ILE A O 1
ATOM 1097 N N . ALA A 1 132 ? 16.887 1.225 -20.570 1.00 51.22 132 ALA A N 1
ATOM 1098 C CA . ALA A 1 132 ? 17.999 0.346 -20.224 1.00 51.22 132 ALA A CA 1
ATOM 1099 C C . ALA A 1 132 ? 18.874 1.102 -19.227 1.00 51.22 132 ALA A C 1
ATOM 1101 O O . ALA A 1 132 ? 19.416 2.166 -19.523 1.00 51.22 132 ALA A O 1
ATOM 1102 N N . GLY A 1 133 ? 18.903 0.604 -18.006 1.00 46.44 133 GLY A N 1
ATOM 1103 C CA . GLY A 1 133 ? 19.752 1.054 -16.920 1.00 46.44 133 GLY A CA 1
ATOM 1104 C C . GLY A 1 133 ? 19.804 -0.101 -15.937 1.00 46.44 133 GLY A C 1
ATOM 1105 O O . GLY A 1 133 ? 18.808 -0.814 -15.840 1.00 46.44 133 GLY A O 1
ATOM 1106 N N . GLU A 1 134 ? 20.968 -0.296 -15.319 1.00 50.28 134 GLU A N 1
ATOM 1107 C CA . GLU A 1 134 ? 21.313 -1.369 -14.372 1.00 50.28 134 GLU A CA 1
ATOM 1108 C C . GLU A 1 134 ? 20.112 -1.880 -13.572 1.00 50.28 134 GLU A C 1
ATOM 1110 O O . GLU A 1 134 ? 19.270 -1.071 -13.178 1.00 50.28 134 GLU A O 1
ATOM 1115 N N . ASP A 1 135 ? 20.059 -3.194 -13.316 1.00 57.06 135 ASP A N 1
ATOM 1116 C CA . ASP A 1 135 ? 19.139 -3.791 -12.343 1.00 57.06 135 ASP A CA 1
ATOM 1117 C C . ASP A 1 135 ? 19.290 -3.037 -11.021 1.00 57.06 135 ASP A C 1
ATOM 1119 O O . ASP A 1 135 ? 20.199 -3.299 -10.231 1.00 57.06 135 ASP A O 1
ATOM 1123 N N . LEU A 1 136 ? 18.450 -2.021 -10.822 1.00 62.91 136 LEU A N 1
ATOM 1124 C CA . LEU A 1 136 ? 18.525 -1.198 -9.634 1.00 62.91 136 LEU A CA 1
ATOM 1125 C C . LEU A 1 136 ? 18.134 -2.099 -8.479 1.00 62.91 136 LEU A C 1
ATOM 1127 O O . LEU A 1 136 ? 17.071 -2.725 -8.477 1.00 62.91 136 LEU A O 1
ATOM 1131 N N . SER A 1 137 ? 18.972 -2.124 -7.456 1.00 71.44 137 SER A N 1
ATOM 1132 C CA . SER A 1 137 ? 18.548 -2.693 -6.191 1.00 71.44 137 SER A CA 1
ATOM 1133 C C . SER A 1 137 ? 17.289 -1.966 -5.705 1.00 71.44 137 SER A C 1
ATOM 1135 O O . SER A 1 137 ? 17.068 -0.783 -5.995 1.00 71.44 137 SER A O 1
ATOM 1137 N N . LEU A 1 138 ? 16.464 -2.657 -4.914 1.00 72.25 138 LEU A N 1
ATOM 1138 C CA . LEU A 1 138 ? 15.300 -2.047 -4.264 1.00 72.25 138 LEU A CA 1
ATOM 1139 C C . LEU A 1 138 ? 15.673 -0.729 -3.567 1.00 72.25 138 LEU A C 1
ATOM 1141 O O . LEU A 1 138 ? 14.973 0.268 -3.702 1.00 72.25 138 LEU A O 1
ATOM 1145 N N . GLN A 1 139 ? 16.828 -0.707 -2.901 1.00 74.75 139 GLN A N 1
ATOM 1146 C CA . GLN A 1 139 ? 17.316 0.461 -2.180 1.00 74.75 139 GLN A CA 1
ATOM 1147 C C . GLN A 1 139 ? 17.612 1.653 -3.106 1.00 74.75 139 GLN A C 1
ATOM 1149 O O . GLN A 1 139 ? 17.362 2.805 -2.746 1.00 74.75 139 GLN A O 1
ATOM 1154 N N . GLU A 1 140 ? 18.168 1.413 -4.294 1.00 73.81 140 GLU A N 1
ATOM 1155 C CA . GLU A 1 140 ? 18.430 2.475 -5.270 1.00 73.81 140 GLU A CA 1
ATOM 1156 C C . GLU A 1 140 ? 17.137 2.998 -5.887 1.00 73.81 140 GLU A C 1
ATOM 1158 O O . GLU A 1 140 ? 16.991 4.211 -6.067 1.00 73.81 140 GLU A O 1
ATOM 1163 N N . PHE A 1 141 ? 16.182 2.103 -6.153 1.00 72.25 141 PHE A N 1
ATOM 1164 C CA . PHE A 1 141 ? 14.847 2.488 -6.590 1.00 72.25 141 PHE A CA 1
ATOM 1165 C C . PHE A 1 141 ? 14.180 3.374 -5.541 1.00 72.25 141 PHE A C 1
ATOM 1167 O O . PHE A 1 141 ? 13.736 4.470 -5.870 1.00 72.25 141 PHE A O 1
ATOM 1174 N N . GLU A 1 142 ? 14.130 2.940 -4.282 1.00 72.75 142 GLU A N 1
ATOM 1175 C CA . GLU A 1 142 ? 13.497 3.681 -3.189 1.00 72.75 142 GLU A CA 1
ATOM 1176 C C . GLU A 1 142 ? 14.127 5.059 -2.990 1.00 72.75 142 GLU A C 1
ATOM 1178 O O . GLU A 1 142 ? 13.408 6.044 -2.832 1.00 72.75 142 GLU A O 1
ATOM 1183 N N . LYS A 1 143 ? 15.460 5.170 -3.058 1.00 74.50 143 LYS A N 1
ATOM 1184 C CA . LYS A 1 143 ? 16.152 6.468 -2.997 1.00 74.50 143 LYS A CA 1
ATOM 1185 C C . LYS A 1 143 ? 15.714 7.387 -4.134 1.00 74.50 143 LYS A C 1
ATOM 1187 O O . LYS A 1 143 ? 15.364 8.540 -3.890 1.00 74.50 143 LYS A O 1
ATOM 1192 N N . LEU A 1 144 ? 15.713 6.889 -5.370 1.00 67.06 144 LEU A N 1
ATOM 1193 C CA . LEU A 1 144 ? 15.297 7.666 -6.540 1.00 67.06 144 LEU A CA 1
ATOM 1194 C C . LEU A 1 144 ? 13.818 8.048 -6.478 1.00 67.06 144 LEU A C 1
ATOM 1196 O O . LEU A 1 144 ? 13.465 9.178 -6.818 1.00 67.06 144 LEU A O 1
ATOM 1200 N N . TYR A 1 145 ? 12.976 7.118 -6.034 1.00 66.69 145 TYR A N 1
ATOM 1201 C CA . TYR A 1 145 ? 11.551 7.320 -5.849 1.00 66.69 145 TYR A CA 1
ATOM 1202 C C . TYR A 1 145 ? 11.299 8.393 -4.799 1.00 66.69 145 TYR A C 1
ATOM 1204 O O . TYR A 1 145 ? 10.635 9.372 -5.102 1.00 66.69 145 TYR A O 1
ATOM 1212 N N . ASN A 1 146 ? 11.887 8.279 -3.608 1.00 67.25 146 ASN A N 1
ATOM 1213 C CA . ASN A 1 146 ? 11.699 9.240 -2.524 1.00 67.25 146 ASN A CA 1
ATOM 1214 C C . ASN A 1 146 ? 12.195 10.646 -2.889 1.00 67.25 146 ASN A C 1
ATOM 1216 O O . ASN A 1 146 ? 11.534 11.621 -2.549 1.00 67.25 146 ASN A O 1
ATOM 1220 N N . VAL A 1 147 ? 13.296 10.771 -3.641 1.00 65.56 147 VAL A N 1
ATOM 1221 C CA . VAL A 1 147 ? 13.783 12.070 -4.154 1.00 65.56 147 VAL A CA 1
ATOM 1222 C C . VAL A 1 147 ? 12.796 12.712 -5.135 1.00 65.56 147 VAL A C 1
ATOM 1224 O O . VAL A 1 147 ? 12.737 13.935 -5.244 1.00 65.56 147 VAL A O 1
ATOM 1227 N N . ARG A 1 148 ? 12.032 11.900 -5.870 1.00 59.66 148 ARG A N 1
ATOM 1228 C CA . ARG A 1 148 ? 11.062 12.348 -6.881 1.00 59.66 148 ARG A CA 1
ATOM 1229 C C . ARG A 1 148 ? 9.612 12.224 -6.414 1.00 59.66 148 ARG A C 1
ATOM 1231 O O . ARG A 1 148 ? 8.709 12.484 -7.208 1.00 59.66 148 ARG A O 1
ATOM 1238 N N . LYS A 1 149 ? 9.392 11.812 -5.162 1.00 63.47 149 LYS A N 1
ATOM 1239 C CA . LYS A 1 149 ? 8.073 11.603 -4.574 1.00 63.47 149 LYS A CA 1
ATOM 1240 C C . LYS A 1 149 ? 7.442 12.970 -4.391 1.00 63.47 149 LYS A C 1
ATOM 1242 O O . LYS A 1 149 ? 7.717 13.678 -3.429 1.00 63.47 149 LYS A O 1
ATOM 1247 N N . ASP A 1 150 ? 6.577 13.313 -5.326 1.00 64.50 150 ASP A N 1
ATOM 1248 C CA . ASP A 1 150 ? 5.607 14.370 -5.134 1.00 64.50 150 ASP A CA 1
ATOM 1249 C C . ASP A 1 150 ? 4.407 13.767 -4.396 1.00 64.50 150 ASP A C 1
ATOM 1251 O O . ASP A 1 150 ? 3.736 12.862 -4.907 1.00 64.50 150 ASP A O 1
ATOM 1255 N N . ILE A 1 151 ? 4.162 14.212 -3.164 1.00 61.59 151 ILE A N 1
ATOM 1256 C CA . ILE A 1 151 ? 3.043 13.715 -2.358 1.00 61.59 151 ILE A CA 1
ATOM 1257 C C . ILE A 1 151 ? 1.702 13.983 -3.049 1.00 61.59 151 ILE A C 1
ATOM 1259 O O . ILE A 1 151 ? 0.788 13.169 -2.929 1.00 61.59 151 ILE A O 1
ATOM 1263 N N . ASP A 1 152 ? 1.621 15.025 -3.881 1.00 61.03 152 ASP A N 1
ATOM 1264 C CA . ASP A 1 152 ? 0.437 15.322 -4.681 1.00 61.03 152 ASP A CA 1
ATOM 1265 C C . ASP A 1 152 ? 0.185 14.249 -5.749 1.00 61.03 152 ASP A C 1
ATOM 1267 O O . ASP A 1 152 ? -0.969 13.965 -6.071 1.00 61.03 152 ASP A O 1
ATOM 1271 N N . GLN A 1 153 ? 1.226 13.600 -6.285 1.00 65.81 153 GLN A N 1
ATOM 1272 C CA . GLN A 1 153 ? 1.045 12.457 -7.188 1.00 65.81 153 GLN A CA 1
ATOM 1273 C C . GLN A 1 153 ? 0.534 11.229 -6.439 1.00 65.81 153 GLN A C 1
ATOM 1275 O O . GLN A 1 153 ? -0.379 10.571 -6.926 1.00 65.81 153 GLN A O 1
ATOM 1280 N N . VAL A 1 154 ? 1.064 10.948 -5.246 1.00 64.12 154 VAL A N 1
ATOM 1281 C CA . VAL A 1 154 ? 0.583 9.834 -4.411 1.00 64.12 154 VAL A CA 1
ATOM 1282 C C . VAL A 1 154 ? -0.881 10.042 -4.021 1.00 64.12 154 VAL A C 1
ATOM 1284 O O . VAL A 1 154 ? -1.684 9.119 -4.112 1.00 64.12 154 VAL A O 1
ATOM 1287 N N . LEU A 1 155 ? -1.254 11.268 -3.661 1.00 62.47 155 LEU A N 1
ATOM 1288 C CA . LEU A 1 155 ? -2.630 11.625 -3.332 1.00 62.47 155 LEU A CA 1
ATOM 1289 C C . LEU A 1 155 ? -3.573 11.561 -4.544 1.00 62.47 155 LEU A C 1
ATOM 1291 O O . LEU A 1 155 ? -4.738 11.199 -4.387 1.00 62.47 155 LEU A O 1
ATOM 1295 N N . ARG A 1 156 ? -3.092 11.863 -5.760 1.00 68.25 156 ARG A N 1
ATOM 1296 C CA . ARG A 1 156 ? -3.867 11.654 -6.998 1.00 68.25 156 ARG A CA 1
ATOM 1297 C C . ARG A 1 156 ? -4.176 10.180 -7.254 1.00 68.25 156 ARG A C 1
ATOM 1299 O O . ARG A 1 156 ? -5.230 9.899 -7.801 1.00 68.25 156 ARG A O 1
ATOM 1306 N N . LEU A 1 157 ? -3.305 9.255 -6.845 1.00 65.44 157 LEU A N 1
ATOM 1307 C CA . LEU A 1 157 ? -3.550 7.813 -6.996 1.00 65.44 157 LEU A CA 1
ATOM 1308 C C . LEU A 1 157 ? -4.682 7.290 -6.100 1.00 65.44 157 LEU A C 1
ATOM 1310 O O . LEU A 1 157 ? -5.233 6.228 -6.380 1.00 65.44 157 LEU A O 1
ATOM 1314 N N . LEU A 1 158 ? -5.015 8.020 -5.033 1.00 66.38 158 LEU A N 1
ATOM 1315 C CA . LEU A 1 158 ? -6.122 7.714 -4.125 1.00 66.38 158 LEU A CA 1
ATOM 1316 C C . LEU A 1 158 ? -7.457 8.342 -4.583 1.00 66.38 158 LEU A C 1
ATOM 1318 O O . LEU A 1 158 ? -8.411 8.358 -3.809 1.00 66.38 158 LEU A O 1
ATOM 1322 N N . ASP A 1 159 ? -7.512 8.912 -5.798 1.00 61.03 159 ASP A N 1
ATOM 1323 C CA . ASP A 1 159 ? -8.670 9.579 -6.425 1.00 61.03 159 ASP A CA 1
ATOM 1324 C C . ASP A 1 159 ? -9.353 10.683 -5.580 1.00 61.03 159 ASP A C 1
ATOM 1326 O O . ASP A 1 159 ? -10.396 11.203 -5.963 1.00 61.03 159 ASP A O 1
ATOM 1330 N N . ASN A 1 160 ? -8.754 11.106 -4.456 1.00 61.69 160 ASN A N 1
ATOM 1331 C CA . ASN A 1 160 ? -9.379 11.984 -3.452 1.00 61.69 160 ASN A CA 1
ATOM 1332 C C . ASN A 1 160 ? -8.369 12.932 -2.772 1.00 61.69 160 ASN A C 1
ATOM 1334 O O . ASN A 1 160 ? -8.422 13.196 -1.571 1.00 61.69 160 ASN A O 1
ATOM 1338 N N . ALA A 1 161 ? -7.425 13.478 -3.546 1.00 58.94 161 ALA A N 1
ATOM 1339 C CA . ALA A 1 161 ? -6.282 14.240 -3.030 1.00 58.94 161 ALA A CA 1
ATOM 1340 C C . ALA A 1 161 ? -6.623 15.436 -2.113 1.00 58.94 161 ALA A C 1
ATOM 1342 O O . ALA A 1 161 ? -5.795 15.844 -1.301 1.00 58.94 161 ALA A O 1
ATOM 1343 N N . LYS A 1 162 ? -7.823 16.018 -2.237 1.00 63.66 162 LYS A N 1
ATOM 1344 C CA . LYS A 1 162 ? -8.238 17.185 -1.440 1.00 63.66 162 LYS A CA 1
ATOM 1345 C C . LYS A 1 162 ? -8.684 16.826 -0.023 1.00 63.66 162 LYS A C 1
ATOM 1347 O O . LYS A 1 162 ? -8.522 17.656 0.866 1.00 63.66 162 LYS A O 1
ATOM 1352 N N . ASP A 1 163 ? -9.194 15.617 0.187 1.00 68.56 163 ASP A N 1
ATOM 1353 C CA . ASP A 1 163 ? -9.858 15.240 1.441 1.00 68.56 163 ASP A CA 1
ATOM 1354 C C . ASP A 1 163 ? -8.869 14.759 2.512 1.00 68.56 163 ASP A C 1
ATOM 1356 O O . ASP A 1 163 ? -9.191 14.733 3.698 1.00 68.56 163 ASP A O 1
ATOM 1360 N N . PHE A 1 164 ? -7.644 14.416 2.104 1.00 72.19 164 PHE A N 1
ATOM 1361 C CA . PHE A 1 164 ? -6.630 13.811 2.970 1.00 72.19 164 PHE A CA 1
ATOM 1362 C C . PHE A 1 164 ? -5.408 14.693 3.211 1.00 72.19 164 PHE A C 1
ATOM 1364 O O . PHE A 1 164 ? -4.420 14.224 3.769 1.00 72.19 164 PHE A O 1
ATOM 1371 N N . LYS A 1 165 ? -5.456 15.970 2.821 1.00 72.12 165 LYS A N 1
ATOM 1372 C CA . LYS A 1 165 ? -4.302 16.873 2.930 1.00 72.12 165 LYS A CA 1
ATOM 1373 C C . LYS A 1 165 ? -3.791 17.019 4.369 1.00 72.12 165 LYS A C 1
ATOM 1375 O O . LYS A 1 165 ? -2.589 17.071 4.585 1.00 72.12 165 LYS A O 1
ATOM 1380 N N . ASP A 1 166 ? -4.690 17.012 5.350 1.00 74.00 166 ASP A N 1
ATOM 1381 C CA . ASP A 1 166 ? -4.333 17.173 6.768 1.00 74.00 166 ASP A CA 1
ATOM 1382 C C . ASP A 1 166 ? -3.717 15.906 7.392 1.00 74.00 166 ASP A C 1
ATOM 1384 O O . ASP A 1 166 ? -3.218 15.940 8.514 1.00 74.00 166 ASP A O 1
ATOM 1388 N N . VAL A 1 167 ? -3.772 14.776 6.682 1.00 72.75 167 VAL A N 1
ATOM 1389 C CA . VAL A 1 167 ? -3.262 13.469 7.128 1.00 72.75 167 VAL A CA 1
ATOM 1390 C C . VAL A 1 167 ? -2.312 12.838 6.104 1.00 72.75 167 VAL A C 1
ATOM 1392 O O . VAL A 1 167 ? -1.919 11.684 6.253 1.00 72.75 167 VAL A O 1
ATOM 1395 N N . SER A 1 168 ? -1.908 13.576 5.064 1.00 70.69 168 SER A N 1
ATOM 1396 C CA . SER A 1 168 ? -1.086 13.040 3.974 1.00 70.69 168 SER A CA 1
ATOM 1397 C C . SER A 1 168 ? 0.324 12.675 4.421 1.00 70.69 168 SER A C 1
ATOM 1399 O O . SER A 1 168 ? 0.902 11.723 3.901 1.00 70.69 168 SER A O 1
ATOM 1401 N N . ASP A 1 169 ? 0.861 13.389 5.412 1.00 74.06 169 ASP A N 1
ATOM 1402 C CA . ASP A 1 169 ? 2.199 13.144 5.961 1.00 74.06 169 ASP A CA 1
ATOM 1403 C C . ASP A 1 169 ? 2.316 11.776 6.652 1.00 74.06 169 ASP A C 1
ATOM 1405 O O . ASP A 1 169 ? 3.422 11.269 6.846 1.00 74.06 169 ASP A O 1
ATOM 1409 N N . GLU A 1 170 ? 1.182 11.141 6.959 1.00 77.25 170 GLU A N 1
ATOM 1410 C CA . GLU A 1 170 ? 1.098 9.789 7.517 1.00 77.25 170 GLU A CA 1
ATOM 1411 C C . GLU A 1 170 ? 1.290 8.700 6.443 1.00 77.25 170 GLU A C 1
ATOM 1413 O O . GLU A 1 170 ? 1.538 7.538 6.770 1.00 77.25 170 GLU A O 1
ATOM 1418 N N . ILE A 1 171 ? 1.194 9.056 5.152 1.00 77.69 171 ILE A N 1
ATOM 1419 C CA . ILE A 1 171 ? 1.287 8.107 4.039 1.00 77.69 171 ILE A CA 1
ATOM 1420 C C . ILE A 1 171 ? 2.753 7.779 3.742 1.00 77.69 171 ILE A C 1
ATOM 1422 O O . ILE A 1 171 ? 3.548 8.590 3.240 1.00 77.69 171 ILE A O 1
ATOM 1426 N N . ARG A 1 172 ? 3.109 6.522 3.976 1.00 79.00 172 ARG A N 1
ATOM 1427 C CA . ARG A 1 172 ? 4.357 5.903 3.536 1.00 79.00 172 ARG A CA 1
ATOM 1428 C C . ARG A 1 172 ? 4.115 5.142 2.240 1.00 79.00 172 ARG A C 1
ATOM 1430 O O . ARG A 1 172 ? 3.018 4.669 1.963 1.00 79.00 172 ARG A O 1
ATOM 1437 N N . VAL A 1 173 ? 5.142 5.082 1.404 1.00 77.19 173 VAL A N 1
ATOM 1438 C CA . VAL A 1 173 ? 5.106 4.297 0.169 1.00 77.19 173 VAL A CA 1
ATOM 1439 C C . VAL A 1 173 ? 6.038 3.123 0.379 1.00 77.19 173 VAL A C 1
ATOM 1441 O O . VAL A 1 173 ? 7.190 3.328 0.748 1.00 77.19 173 VAL A O 1
ATOM 1444 N N . HIS A 1 174 ? 5.533 1.925 0.132 1.00 79.50 174 HIS A N 1
ATOM 1445 C CA . HIS A 1 174 ? 6.284 0.685 0.195 1.00 79.50 174 HIS A CA 1
ATOM 1446 C C . HIS A 1 174 ? 6.398 0.089 -1.195 1.00 79.50 174 HIS A C 1
ATOM 1448 O O . HIS A 1 174 ? 5.420 0.021 -1.949 1.00 79.50 174 HIS A O 1
ATOM 1454 N N . LEU A 1 175 ? 7.608 -0.355 -1.508 1.00 77.38 175 LEU A N 1
ATOM 1455 C CA . LEU A 1 175 ? 7.927 -1.030 -2.746 1.00 77.38 175 LEU A CA 1
ATOM 1456 C C . LEU A 1 175 ? 8.431 -2.419 -2.404 1.00 77.38 175 LEU A C 1
ATOM 1458 O O . LEU A 1 175 ? 9.426 -2.587 -1.710 1.00 77.38 175 LEU A O 1
ATOM 1462 N N . GLU A 1 176 ? 7.733 -3.427 -2.904 1.00 80.38 176 GLU A N 1
ATOM 1463 C CA . GLU A 1 176 ? 8.159 -4.811 -2.740 1.00 80.38 176 GLU A CA 1
ATOM 1464 C C . GLU A 1 176 ? 8.642 -5.326 -4.094 1.00 80.38 176 GLU A C 1
ATOM 1466 O O . GLU A 1 176 ? 7.881 -5.263 -5.071 1.00 80.38 176 GLU A O 1
ATOM 1471 N N . PRO A 1 177 ? 9.877 -5.849 -4.195 1.00 76.62 177 PRO A N 1
ATOM 1472 C CA . PRO A 1 177 ? 10.334 -6.512 -5.401 1.00 76.62 177 PRO A CA 1
ATOM 1473 C C . PRO A 1 177 ? 9.348 -7.611 -5.777 1.00 76.62 177 PRO A C 1
ATOM 1475 O O . PRO A 1 177 ? 9.121 -8.561 -5.028 1.00 76.62 177 PRO A O 1
ATOM 1478 N N . LYS A 1 178 ? 8.757 -7.499 -6.961 1.00 72.38 178 LYS A N 1
ATOM 1479 C CA . LYS A 1 178 ? 8.058 -8.620 -7.568 1.00 72.38 178 LYS A CA 1
ATOM 1480 C C . LYS A 1 178 ? 9.082 -9.344 -8.425 1.00 72.38 178 LYS A C 1
ATOM 1482 O O . LYS A 1 178 ? 9.678 -8.735 -9.306 1.00 72.38 178 LYS A O 1
ATOM 1487 N N . GLY A 1 179 ? 9.210 -10.659 -8.253 1.00 60.25 179 GLY A N 1
ATOM 1488 C CA . GLY A 1 179 ? 9.912 -11.543 -9.201 1.00 60.25 179 GLY A CA 1
ATOM 1489 C C . GLY A 1 179 ? 9.216 -11.636 -10.568 1.00 60.25 179 GLY A C 1
ATOM 1490 O O . GLY A 1 179 ? 9.239 -12.670 -11.221 1.00 60.25 179 GLY A O 1
ATOM 1491 N N . VAL A 1 180 ? 8.503 -10.584 -10.970 1.00 56.94 180 VAL A N 1
ATOM 1492 C CA . VAL A 1 180 ? 7.876 -10.455 -12.274 1.00 56.94 180 VAL A CA 1
ATOM 1493 C C . VAL A 1 180 ? 8.981 -10.016 -13.222 1.00 56.94 180 VAL A C 1
ATOM 1495 O O . VAL A 1 180 ? 9.131 -8.829 -13.493 1.00 56.94 180 VAL A O 1
ATOM 1498 N N . GLU A 1 181 ? 9.757 -10.985 -13.701 1.00 57.34 181 GLU A N 1
ATOM 1499 C CA . GLU A 1 181 ? 10.552 -10.821 -14.911 1.00 57.34 181 GLU A CA 1
ATOM 1500 C C . GLU A 1 181 ? 9.574 -10.685 -16.074 1.00 57.34 181 GLU A C 1
ATOM 1502 O O . GLU A 1 181 ? 8.870 -11.624 -16.458 1.00 57.34 181 GLU A O 1
ATOM 1507 N N . ARG A 1 182 ? 9.447 -9.467 -16.594 1.00 59.41 182 ARG A N 1
ATOM 1508 C CA . ARG A 1 182 ? 8.725 -9.228 -17.840 1.00 59.41 182 ARG A CA 1
ATOM 1509 C C . ARG A 1 182 ? 9.709 -8.927 -18.934 1.00 59.41 182 ARG A C 1
ATOM 1511 O O . ARG A 1 182 ? 10.544 -8.047 -18.782 1.00 59.41 182 ARG A O 1
ATOM 1518 N N . PHE A 1 183 ? 9.516 -9.615 -20.045 1.00 57.53 183 PHE A N 1
ATOM 1519 C CA . PHE A 1 183 ? 10.217 -9.363 -21.283 1.00 57.53 183 PHE A CA 1
ATOM 1520 C C . PHE A 1 183 ? 9.415 -8.358 -22.103 1.00 57.53 183 PHE A C 1
ATOM 1522 O O . PHE A 1 183 ? 8.287 -8.644 -22.513 1.00 57.53 183 PHE A O 1
ATOM 1529 N N . LEU A 1 184 ? 9.972 -7.172 -22.326 1.00 60.34 184 LEU A N 1
ATOM 1530 C CA . LEU A 1 184 ? 9.491 -6.315 -23.407 1.00 60.34 184 LEU A CA 1
ATOM 1531 C C . LEU A 1 184 ? 10.120 -6.823 -24.704 1.00 60.34 184 LEU A C 1
ATOM 1533 O O . LEU A 1 184 ? 11.343 -6.905 -24.782 1.00 60.34 184 LEU A O 1
ATOM 1537 N N . VAL A 1 185 ? 9.287 -7.192 -25.683 1.00 60.25 185 VAL A N 1
ATOM 1538 C CA . VAL A 1 185 ? 9.741 -7.699 -26.985 1.00 60.25 185 VAL A CA 1
ATOM 1539 C C . VAL A 1 185 ? 9.832 -6.539 -27.968 1.00 60.25 185 VAL A C 1
ATOM 1541 O O . VAL A 1 185 ? 8.820 -5.988 -28.400 1.00 60.25 185 VAL A O 1
ATOM 1544 N N . PHE A 1 186 ? 11.051 -6.165 -28.327 1.00 66.88 186 PHE A N 1
ATOM 1545 C CA . PHE A 1 186 ? 11.339 -5.093 -29.268 1.00 66.88 186 PHE A CA 1
ATOM 1546 C C . PHE A 1 186 ? 11.674 -5.651 -30.637 1.00 66.88 186 PHE A C 1
ATOM 1548 O O . PHE A 1 186 ? 12.481 -6.564 -30.746 1.00 66.88 186 PHE A O 1
ATOM 1555 N N . LYS A 1 187 ? 11.130 -5.031 -31.684 1.00 66.31 187 LYS A N 1
ATOM 1556 C CA . LYS A 1 187 ? 11.524 -5.289 -33.066 1.00 66.31 187 LYS A CA 1
ATOM 1557 C C . LYS A 1 187 ? 12.596 -4.303 -33.475 1.00 66.31 187 LYS A C 1
ATOM 1559 O O . LYS A 1 187 ? 12.340 -3.109 -33.638 1.00 66.31 187 LYS A O 1
ATOM 1564 N N . ILE A 1 188 ? 13.806 -4.801 -33.668 1.00 68.44 188 ILE A N 1
ATOM 1565 C CA . ILE A 1 188 ? 14.925 -3.992 -34.139 1.00 68.44 188 ILE A CA 1
ATOM 1566 C C . ILE A 1 188 ? 15.086 -4.228 -35.631 1.00 68.44 188 ILE A C 1
ATOM 1568 O O . ILE A 1 188 ? 15.257 -5.363 -36.072 1.00 68.44 188 ILE A O 1
ATOM 1572 N N . ASN A 1 189 ? 15.041 -3.152 -36.419 1.00 66.56 189 ASN A N 1
ATOM 1573 C CA . ASN A 1 189 ? 15.416 -3.222 -37.824 1.00 66.56 189 ASN A CA 1
ATOM 1574 C C . ASN A 1 189 ? 16.951 -3.160 -37.923 1.00 66.56 189 ASN A C 1
ATOM 1576 O O . ASN A 1 189 ? 17.519 -2.092 -37.675 1.00 66.56 189 ASN A O 1
ATOM 1580 N N . PRO A 1 190 ? 17.634 -4.243 -38.332 1.00 62.59 190 PRO A N 1
ATOM 1581 C CA . PRO A 1 190 ? 19.094 -4.274 -38.388 1.00 62.59 190 PRO A CA 1
ATOM 1582 C C . PRO A 1 190 ? 19.684 -3.238 -39.359 1.00 62.59 190 PRO A C 1
ATOM 1584 O O . PRO A 1 190 ? 20.827 -2.823 -39.200 1.00 62.59 190 PRO A O 1
ATOM 1587 N N . LYS A 1 191 ? 18.905 -2.751 -40.338 1.00 60.75 191 LYS A N 1
ATOM 1588 C CA . LYS A 1 191 ? 19.331 -1.689 -41.269 1.00 60.75 191 LYS A CA 1
ATOM 1589 C C . LYS A 1 191 ? 19.204 -0.273 -40.689 1.00 60.75 191 LYS A C 1
ATOM 1591 O O . LYS A 1 191 ? 19.749 0.658 -41.271 1.00 60.75 191 LYS A O 1
ATOM 1596 N N . ALA A 1 192 ? 18.492 -0.108 -39.572 1.00 58.22 192 ALA A N 1
ATOM 1597 C CA . ALA A 1 192 ? 18.274 1.166 -38.881 1.00 58.22 192 ALA A CA 1
ATOM 1598 C C . ALA A 1 192 ? 19.069 1.274 -37.564 1.00 58.22 192 ALA A C 1
ATOM 1600 O O . ALA A 1 192 ? 18.809 2.170 -36.759 1.00 58.22 192 ALA A O 1
ATOM 1601 N N . LEU A 1 193 ? 20.051 0.385 -37.356 1.00 63.47 193 LEU A N 1
ATOM 1602 C CA . LEU A 1 193 ? 21.015 0.405 -36.251 1.00 63.47 193 LEU A CA 1
ATOM 1603 C C . LEU A 1 193 ? 21.995 1.579 -36.394 1.00 63.47 193 LEU A C 1
ATOM 1605 O O . LEU A 1 193 ? 23.204 1.394 -36.480 1.00 63.47 193 LEU A O 1
ATOM 1609 N N . THR A 1 194 ? 21.491 2.808 -36.467 1.00 67.69 194 THR A N 1
ATOM 1610 C CA . THR A 1 194 ? 22.331 3.993 -36.320 1.00 67.69 194 THR A CA 1
ATOM 1611 C C . THR A 1 194 ? 22.477 4.261 -34.825 1.00 67.69 194 THR A C 1
ATOM 1613 O O . THR A 1 194 ? 21.504 4.695 -34.200 1.00 67.69 194 THR A O 1
ATOM 1616 N N . PRO A 1 195 ? 23.643 3.969 -34.222 1.00 71.56 195 PRO A N 1
ATOM 1617 C CA . PRO A 1 195 ? 23.871 4.260 -32.820 1.00 71.56 195 PRO A CA 1
ATOM 1618 C C . PRO A 1 195 ? 23.799 5.768 -32.575 1.00 71.56 195 PRO A C 1
ATOM 1620 O O . PRO A 1 195 ? 24.362 6.564 -33.328 1.00 71.56 195 PRO A O 1
ATOM 1623 N N . ILE A 1 196 ? 23.130 6.164 -31.499 1.00 72.25 196 ILE A N 1
ATOM 1624 C CA . ILE A 1 196 ? 23.039 7.550 -31.045 1.00 72.25 196 ILE A CA 1
ATOM 1625 C C . ILE A 1 196 ? 23.742 7.642 -29.695 1.00 72.25 196 ILE A C 1
ATOM 1627 O O . ILE A 1 196 ? 23.494 6.836 -28.799 1.00 72.25 196 ILE A O 1
ATOM 1631 N N . LYS A 1 197 ? 24.635 8.625 -29.549 1.00 73.69 197 LYS A N 1
ATOM 1632 C CA . LYS A 1 197 ? 25.308 8.903 -28.277 1.00 73.69 197 LYS A CA 1
ATOM 1633 C C . LYS A 1 197 ? 24.511 9.904 -27.460 1.00 73.69 197 LYS A C 1
ATOM 1635 O O . LYS A 1 197 ? 24.218 10.996 -27.941 1.00 73.69 197 LYS A O 1
ATOM 1640 N N . ILE A 1 198 ? 24.209 9.543 -26.218 1.00 65.31 198 ILE A N 1
ATOM 1641 C CA . ILE A 1 198 ? 23.489 10.388 -25.266 1.00 65.31 198 ILE A CA 1
ATOM 1642 C C . ILE A 1 198 ? 24.211 10.257 -23.928 1.00 65.31 198 ILE A C 1
ATOM 1644 O O . ILE A 1 198 ? 24.355 9.158 -23.405 1.00 65.31 198 ILE A O 1
ATOM 1648 N N . GLU A 1 199 ? 24.754 11.371 -23.431 1.00 64.19 199 GLU A N 1
ATOM 1649 C CA . GLU A 1 199 ? 25.519 11.434 -22.169 1.00 64.19 199 GLU A CA 1
ATOM 1650 C C . GLU A 1 199 ? 26.632 10.378 -22.040 1.00 64.19 199 GLU A C 1
ATOM 1652 O O . GLU A 1 199 ? 26.828 9.763 -20.999 1.00 64.19 199 GLU A O 1
ATOM 1657 N N . GLY A 1 200 ? 27.371 10.147 -23.128 1.00 68.81 200 GLY A N 1
ATOM 1658 C CA . GLY A 1 200 ? 28.487 9.194 -23.152 1.00 68.81 200 GLY A CA 1
ATOM 1659 C C . GLY A 1 200 ? 28.075 7.727 -23.313 1.00 68.81 200 GLY A C 1
ATOM 1660 O O . GLY A 1 200 ? 28.934 6.901 -23.611 1.00 68.81 200 GLY A O 1
ATOM 1661 N N . ARG A 1 201 ? 26.780 7.411 -23.217 1.00 68.44 201 ARG A N 1
ATOM 1662 C CA . ARG A 1 201 ? 26.216 6.080 -23.477 1.00 68.44 201 ARG A CA 1
ATOM 1663 C C . ARG A 1 201 ? 25.719 5.977 -24.914 1.00 68.44 201 ARG A C 1
ATOM 1665 O O . ARG A 1 201 ? 25.389 6.984 -25.547 1.00 68.44 201 ARG A O 1
ATOM 1672 N N . THR A 1 202 ? 25.708 4.761 -25.452 1.00 74.25 202 THR A N 1
ATOM 1673 C CA . THR A 1 202 ? 25.338 4.508 -26.852 1.00 74.25 202 THR A CA 1
ATOM 1674 C C . THR A 1 202 ? 24.028 3.742 -26.913 1.00 74.25 202 THR A C 1
ATOM 1676 O O . THR A 1 202 ? 23.898 2.699 -26.279 1.00 74.25 202 THR A O 1
ATOM 1679 N N . TYR A 1 203 ? 23.080 4.247 -27.697 1.00 73.50 203 TYR A N 1
ATOM 1680 C CA . TYR A 1 203 ? 21.730 3.708 -27.828 1.00 73.50 203 TYR A CA 1
ATOM 1681 C C . TYR A 1 203 ? 21.420 3.345 -29.279 1.00 73.50 203 TYR A C 1
ATOM 1683 O O . TYR A 1 203 ? 21.944 3.972 -30.197 1.00 73.50 203 TYR A O 1
ATOM 1691 N N . ILE A 1 204 ? 20.532 2.381 -29.499 1.00 74.69 204 ILE A N 1
ATOM 1692 C CA . ILE A 1 204 ? 19.998 2.006 -30.813 1.00 74.69 204 ILE A CA 1
ATOM 1693 C C . ILE A 1 204 ? 18.499 2.267 -30.882 1.00 74.69 204 ILE A C 1
ATOM 1695 O O . ILE A 1 204 ? 17.785 2.102 -29.899 1.00 74.69 204 ILE A O 1
ATOM 1699 N N . ARG A 1 205 ? 18.007 2.641 -32.061 1.00 72.31 205 ARG A N 1
ATOM 1700 C CA . ARG A 1 205 ? 16.567 2.742 -32.317 1.00 72.31 205 ARG A CA 1
ATOM 1701 C C . ARG A 1 205 ? 15.950 1.345 -32.438 1.00 72.31 205 ARG A C 1
ATOM 1703 O O . ARG A 1 205 ? 16.505 0.462 -33.086 1.00 72.31 205 ARG A O 1
ATOM 1710 N N . ALA A 1 206 ? 14.792 1.171 -31.829 1.00 69.12 206 ALA A N 1
ATOM 1711 C CA . ALA A 1 206 ? 13.996 -0.042 -31.755 1.00 69.12 206 ALA A CA 1
ATOM 1712 C C . ALA A 1 206 ? 12.515 0.322 -31.893 1.00 69.12 206 ALA A C 1
ATOM 1714 O O . ALA A 1 206 ? 12.139 1.472 -31.679 1.00 69.12 206 ALA A O 1
ATOM 1715 N N . ILE A 1 207 ? 11.674 -0.649 -32.244 1.00 65.69 207 ILE A N 1
ATOM 1716 C CA . ILE A 1 207 ? 10.229 -0.450 -32.352 1.00 65.69 207 ILE A CA 1
ATOM 1717 C C . ILE A 1 207 ? 9.511 -1.362 -31.352 1.00 65.69 207 ILE A C 1
ATOM 1719 O O . ILE A 1 207 ? 9.802 -2.556 -31.282 1.00 65.69 207 ILE A O 1
ATOM 1723 N N . HIS A 1 208 ? 8.571 -0.810 -30.585 1.00 60.94 208 HIS A N 1
ATOM 1724 C CA . HIS A 1 208 ? 7.653 -1.556 -29.718 1.00 60.94 208 HIS A CA 1
ATOM 1725 C C . HIS A 1 208 ? 6.212 -1.206 -30.099 1.00 60.94 208 HIS A C 1
ATOM 1727 O O . HIS A 1 208 ? 5.809 -0.046 -30.000 1.00 60.94 208 HIS A O 1
ATOM 1733 N N . GLY A 1 209 ? 5.440 -2.187 -30.572 1.00 65.94 209 GLY A N 1
ATOM 1734 C CA . GLY A 1 209 ? 4.131 -1.915 -31.172 1.00 65.94 209 GLY A CA 1
ATOM 1735 C C . GLY A 1 209 ? 4.260 -1.003 -32.399 1.00 65.94 209 GLY A C 1
ATOM 1736 O O . GLY A 1 209 ? 4.978 -1.333 -33.340 1.00 65.94 209 GLY A O 1
ATOM 1737 N N . GLU A 1 210 ? 3.591 0.150 -32.380 1.00 58.28 210 GLU A N 1
ATOM 1738 C CA . GLU A 1 210 ? 3.625 1.153 -33.461 1.00 58.28 210 GLU A CA 1
ATOM 1739 C C . GLU A 1 210 ? 4.672 2.259 -33.245 1.00 58.28 210 GLU A C 1
ATOM 1741 O O . GLU A 1 210 ? 4.653 3.281 -33.930 1.00 58.28 210 GLU A O 1
ATOM 1746 N N . GLN A 1 211 ? 5.571 2.103 -32.270 1.00 62.66 211 GLN A N 1
ATOM 1747 C CA . GLN A 1 211 ? 6.336 3.232 -31.755 1.00 62.66 211 GLN A CA 1
ATOM 1748 C C . GLN A 1 211 ? 7.830 3.025 -31.667 1.00 62.66 211 GLN A C 1
ATOM 1750 O O . GLN A 1 211 ? 8.311 1.915 -31.473 1.00 62.66 211 GLN A O 1
ATOM 1755 N N . GLU A 1 212 ? 8.551 4.140 -31.739 1.00 62.12 212 GLU A N 1
ATOM 1756 C CA . GLU A 1 212 ? 10.001 4.178 -31.706 1.00 62.12 212 GLU A CA 1
ATOM 1757 C C . GLU A 1 212 ? 10.551 4.327 -30.273 1.00 62.12 212 GLU A C 1
ATOM 1759 O O . GLU A 1 212 ? 10.017 5.073 -29.451 1.00 62.12 212 GLU A O 1
ATOM 1764 N N . CYS A 1 213 ? 11.610 3.570 -29.994 1.00 66.00 213 CYS A N 1
ATOM 1765 C CA . CYS A 1 213 ? 12.167 3.224 -28.686 1.00 66.00 213 CYS A CA 1
ATOM 1766 C C . CYS A 1 213 ? 13.730 3.109 -28.755 1.00 66.00 213 CYS A C 1
ATOM 1768 O O . CYS A 1 213 ? 14.264 2.893 -29.834 1.00 66.00 213 CYS A O 1
ATOM 1770 N N . PHE A 1 214 ? 14.504 3.338 -27.671 1.00 68.06 214 PHE A N 1
ATOM 1771 C CA . PHE A 1 214 ? 15.974 3.583 -27.708 1.00 68.06 214 PHE A CA 1
ATOM 1772 C C . PHE A 1 214 ? 16.701 2.655 -26.728 1.00 68.06 214 PHE A C 1
ATOM 1774 O O . PHE A 1 214 ? 16.690 2.940 -25.534 1.00 68.06 214 PHE A O 1
ATOM 1781 N N . ILE A 1 215 ? 17.333 1.570 -27.192 1.00 69.75 215 ILE A N 1
ATOM 1782 C CA . ILE A 1 215 ? 17.980 0.553 -26.327 1.00 69.75 215 ILE A CA 1
ATOM 1783 C C . ILE A 1 215 ? 19.443 0.879 -26.134 1.00 69.75 215 ILE A C 1
ATOM 1785 O O . ILE A 1 215 ? 20.159 1.045 -27.114 1.00 69.75 215 ILE A O 1
ATOM 1789 N N . GLU A 1 216 ? 19.904 0.951 -24.884 1.00 71.25 216 G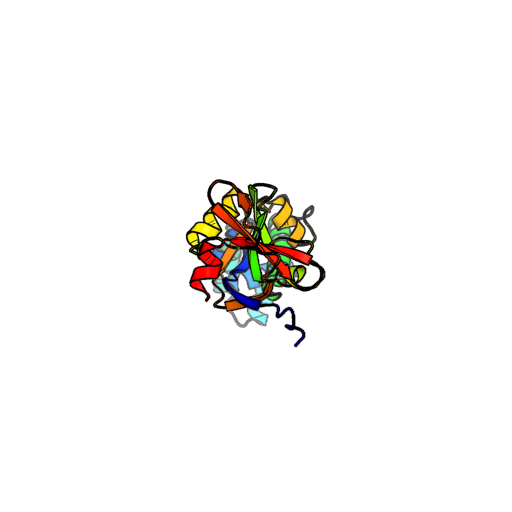LU A N 1
ATOM 1790 C CA . GLU A 1 216 ? 21.335 1.050 -24.599 1.00 71.25 216 GLU A CA 1
ATOM 1791 C C . GLU A 1 216 ? 22.045 -0.197 -25.133 1.00 71.25 216 GLU A C 1
ATOM 1793 O O . GLU A 1 216 ? 21.691 -1.326 -24.790 1.00 71.25 216 GLU A O 1
ATOM 1798 N N . ILE A 1 217 ? 23.062 0.005 -25.970 1.00 70.56 217 ILE A N 1
ATOM 1799 C CA . ILE A 1 217 ? 23.774 -1.081 -26.652 1.00 70.56 217 ILE A CA 1
ATOM 1800 C C . ILE A 1 217 ? 24.382 -2.061 -25.654 1.00 70.56 217 ILE A C 1
ATOM 1802 O O . ILE A 1 217 ? 24.347 -3.260 -25.891 1.00 70.56 217 ILE A O 1
ATOM 1806 N N . GLU A 1 218 ? 24.909 -1.580 -24.529 1.00 67.56 218 GLU A N 1
ATOM 1807 C CA . GLU A 1 218 ? 25.496 -2.463 -23.518 1.00 67.56 218 GLU A CA 1
ATOM 1808 C C . GLU A 1 218 ? 24.462 -3.443 -22.942 1.00 67.56 218 GLU A C 1
ATOM 1810 O O . GLU A 1 218 ? 24.759 -4.619 -22.749 1.00 67.56 218 GLU A O 1
ATOM 1815 N N . THR A 1 219 ? 23.227 -2.980 -22.735 1.00 64.62 219 THR A N 1
ATOM 1816 C CA . THR A 1 219 ? 22.116 -3.821 -22.271 1.00 64.62 219 THR A CA 1
ATOM 1817 C C . THR A 1 219 ? 21.685 -4.810 -23.348 1.00 64.62 219 THR A C 1
ATOM 1819 O O . THR A 1 219 ? 21.455 -5.977 -23.046 1.00 64.62 219 THR A O 1
ATOM 1822 N N . LEU A 1 220 ? 21.645 -4.379 -24.612 1.00 66.25 220 LEU A N 1
ATOM 1823 C CA . LEU A 1 220 ? 21.376 -5.268 -25.742 1.00 66.25 220 LEU A CA 1
ATOM 1824 C C . LEU A 1 220 ? 22.423 -6.390 -25.845 1.00 66.25 220 LEU A C 1
ATOM 1826 O O . LEU A 1 220 ? 22.059 -7.550 -25.994 1.00 66.25 220 LEU A O 1
ATOM 1830 N N . CYS A 1 221 ? 23.711 -6.055 -25.739 1.00 63.75 221 CYS A N 1
ATOM 1831 C CA . CYS A 1 221 ? 24.807 -7.020 -25.837 1.00 63.75 221 CYS A CA 1
ATOM 1832 C C . CYS A 1 221 ? 24.830 -8.039 -24.689 1.00 63.75 221 CYS A C 1
ATOM 1834 O O . CYS A 1 221 ? 25.383 -9.113 -24.869 1.00 63.75 221 CYS A O 1
ATOM 1836 N N . LYS A 1 222 ? 24.263 -7.721 -23.517 1.00 64.25 222 LYS A N 1
ATOM 1837 C CA . LYS A 1 222 ? 24.138 -8.672 -22.395 1.00 64.25 222 LYS A CA 1
ATOM 1838 C C . LYS A 1 222 ? 23.029 -9.712 -22.608 1.00 64.25 222 LYS A C 1
ATOM 1840 O O . LYS A 1 222 ? 23.007 -10.708 -21.895 1.00 64.25 222 LYS A O 1
ATOM 1845 N N . GLN A 1 223 ? 22.100 -9.458 -23.530 1.00 57.38 223 GLN A N 1
ATOM 1846 C CA . GLN A 1 223 ? 20.910 -10.285 -23.779 1.00 57.38 223 GLN A CA 1
ATOM 1847 C C . GLN A 1 223 ? 21.008 -11.126 -25.067 1.00 57.38 223 GLN A C 1
ATOM 1849 O O . GLN A 1 223 ? 20.143 -11.969 -25.303 1.00 57.38 223 GLN A O 1
ATOM 1854 N N . LEU A 1 224 ? 22.024 -10.877 -25.903 1.00 56.84 224 LEU A N 1
ATOM 1855 C CA . LEU A 1 224 ? 22.349 -11.637 -27.118 1.00 56.84 224 LEU A CA 1
ATOM 1856 C C . LEU A 1 224 ? 23.455 -12.656 -26.832 1.00 56.84 224 LEU A C 1
ATOM 1858 O O . LEU A 1 224 ? 23.376 -13.761 -27.412 1.00 56.84 224 LEU A O 1
#

Secondary structure (DSSP, 8-state):
-----PPEEEEEEEEEEEEEEEEHHHHTTHHHHHHHHHHHHTT--HHHHHHHHT--HHHHHHHHHHHHHTTSB-TTSPBPHHHHHHHHHHHHHHHHHHT--EEEEEEETTTTEEEEEETTTTTS---S---------HHHHHHHHHHH--HHHHHHHTT-TTTTGGGGGGEEEEEEEEEEEEEEEEEE-GGG---EEETTEEEEEEEETTEEEEEEHHHHHHH-

Foldseek 3Di:
DPPDLAWDWFWFWFWKWFKAKDQQVVVPLDDVLLVLLVCLAVVDDLVRVCVVVVNDSVVSVVSLVVCCVVQCADPVSHGDPVVVLVNVVVVLRVVLSVVRWIKGWDQPLVVRDTDIDTPVCVPDDNADEDDDDPRDDPVNVVVSCVVVDDLQVVLVSSVHNVSCPVPSVSMDMDIHTDPPTGIQIWTARPVQQPWDDGPNFTWGWIDRDNHIYIHGVVSRVVRD

Solvent-accessible surface area (backbone atoms only — not comparable to full-atom values): 12940 Å² total; per-residue (Å²): 132,84,75,73,86,63,57,47,79,43,64,48,73,44,74,31,26,35,50,34,59,43,46,63,80,56,70,77,55,43,71,66,42,49,51,50,51,50,42,29,62,76,64,48,49,68,69,56,48,22,64,76,67,76,42,59,59,69,62,54,45,54,43,48,54,50,36,35,76,70,51,29,21,40,98,83,67,39,55,26,76,61,25,52,53,51,51,53,50,48,53,47,36,51,55,55,40,70,67,62,42,38,33,33,80,37,40,38,76,92,75,76,41,78,45,72,45,50,61,66,56,69,72,72,77,57,78,66,50,49,60,67,74,77,91,66,50,71,69,56,47,50,52,56,46,62,78,66,60,50,66,69,59,60,30,51,75,63,79,47,49,80,83,41,62,94,56,46,90,42,58,42,80,45,75,44,85,37,92,48,72,42,64,53,64,28,40,28,48,75,91,54,62,60,72,45,78,54,96,90,43,49,26,28,52,29,30,48,92,97,36,63,26,46,39,31,46,72,61,54,64,76,73,110

Organism: Helicobacter pylori (NCBI:txid210)

pLDDT: mean 72.59, std 13.71, range [30.83, 93.06]

Nearest PDB structures (foldseek):
  4gvp-assembly1_A  TM=8.041E-01  e=4.241E-01  Staphylococcus aureus subsp. aureus Mu50
  4wul-assembly1_A  TM=8.593E-01  e=8.368E-01  unclassified
  4wsz-assembly1_B  TM=8.649E-01  e=9.918E-01  unclassified
  4yn8-assembly1_A  TM=7.726E-01  e=6.672E-01  Corynebacterium diphtheriae
  3deu-assembly2_B-3  TM=7.324E-01  e=7.907E-01  Salmonella enterica subsp. enterica serovar Typhimurium